Protein AF-A0A7T5ES11-F1 (afdb_monomer)

Sequence (191 aa):
MTLWHWTFAFLFLTAIVGLVLFSGFTLRISIRYPLILVATHVASASTTFILFTILLVHRLTSTQTGVQVFVLISYMVLVVTFVSGIYFFFRYDAQRKRMRYFLLLFHLMSASLTFIFVISSLAAFRVPHPHSQQYTPGGAMYNVHKHHTIHQRGHKTSQGSTNAANGSTAAAANNDANVSVTGAVLDSVDG

Mean predicted aligned error: 17.33 Å

Nearest PDB structures (foldseek):
  7utj-assembly1_I  TM=5.090E-01  e=4.346E-01  Homo sapiens
  8tn6-assembly1_C  TM=5.229E-01  e=9.468E+00  synthetic construct

Foldseek 3Di:
DPLLVLLVVLLVVLVVLLVVLLCCVVVVDPDDDPVVSLVSNLVSLVVNLVSLVVVLVVPVPDPDPPLNVLSVVLNVLSVVLNVLSVCCCVVCVVVVDDDDVVSVVVSVVSSVVSSVSSVVSVVVVVPPPPPCPVCPPQPPPVVVVVVVVVVVVVPPPDDDDDDDDDDDDDDDDDDDDDDDDDDDDDDDDDD

pLDDT: mean 70.25, std 19.84, range [33.47, 93.44]

Radius of gyration: 37.0 Å; Cα contacts (8 Å, |Δi|>4): 68; chains: 1; bounding box: 90×74×82 Å

Structure (mmCIF, N/CA/C/O backbone):
data_AF-A0A7T5ES11-F1
#
_entry.id   AF-A0A7T5ES11-F1
#
loop_
_atom_site.group_PDB
_atom_site.id
_atom_site.type_symbol
_atom_site.label_atom_id
_atom_site.label_alt_id
_atom_site.label_comp_id
_atom_site.label_asym_id
_atom_site.label_entity_id
_atom_site.label_seq_id
_atom_site.pdbx_PDB_ins_code
_atom_site.Cartn_x
_atom_site.Cartn_y
_atom_site.Cartn_z
_atom_site.occupancy
_atom_site.B_iso_or_equiv
_atom_site.auth_seq_id
_atom_site.auth_comp_id
_atom_site.auth_asym_id
_atom_site.auth_atom_id
_atom_site.pdbx_PDB_model_num
ATOM 1 N N . MET A 1 1 ? -0.888 2.638 -20.033 1.00 60.50 1 MET A N 1
ATOM 2 C CA . MET A 1 1 ? -0.737 3.917 -19.293 1.00 60.50 1 MET A CA 1
ATOM 3 C C . MET A 1 1 ? -1.701 4.033 -18.107 1.00 60.50 1 MET A C 1
ATOM 5 O O . MET A 1 1 ? -1.280 4.495 -17.056 1.00 60.50 1 MET A O 1
ATOM 9 N N . THR A 1 2 ? -2.960 3.598 -18.220 1.00 81.38 2 THR A N 1
ATOM 10 C CA . THR A 1 2 ? -4.003 3.770 -17.185 1.00 81.38 2 THR A CA 1
ATOM 11 C C . THR A 1 2 ? -3.741 3.018 -15.874 1.00 81.38 2 THR A C 1
ATOM 13 O O . THR A 1 2 ? -3.878 3.610 -14.810 1.00 81.38 2 THR A O 1
ATOM 16 N N . LEU A 1 3 ? -3.297 1.756 -15.923 1.00 81.56 3 LEU A N 1
ATOM 17 C CA . LEU A 1 3 ? -3.160 0.904 -14.728 1.00 81.56 3 LEU A CA 1
ATOM 18 C C . LEU A 1 3 ? -2.197 1.478 -13.672 1.00 81.56 3 LEU A C 1
ATOM 20 O O . LEU A 1 3 ? -2.508 1.473 -12.490 1.00 81.56 3 LEU A O 1
ATOM 24 N N . TRP A 1 4 ? -1.092 2.088 -14.104 1.00 78.12 4 TRP A N 1
ATOM 25 C CA . TRP A 1 4 ? -0.136 2.762 -13.217 1.00 78.12 4 TRP A CA 1
ATOM 26 C C . TRP A 1 4 ? -0.723 3.959 -12.459 1.00 78.12 4 TRP A C 1
ATOM 28 O O . TRP A 1 4 ? -0.383 4.175 -11.298 1.00 78.12 4 TRP A O 1
ATOM 38 N N . HIS A 1 5 ? -1.591 4.739 -13.108 1.00 84.25 5 HIS A N 1
ATOM 39 C CA . HIS A 1 5 ? -2.238 5.888 -12.471 1.00 84.25 5 HIS A CA 1
ATOM 40 C C . HIS A 1 5 ? -3.232 5.424 -11.408 1.00 84.25 5 HIS A C 1
ATOM 42 O O . HIS A 1 5 ? -3.265 5.993 -10.321 1.00 84.25 5 HIS A O 1
ATOM 48 N N . TRP A 1 6 ? -3.971 4.346 -11.688 1.00 85.12 6 TRP A N 1
ATOM 49 C CA . TRP A 1 6 ? -4.856 3.722 -10.709 1.00 85.12 6 TRP A CA 1
ATOM 50 C C . TRP A 1 6 ? -4.076 3.172 -9.516 1.00 85.12 6 TRP A C 1
ATOM 52 O O . TRP A 1 6 ? -4.422 3.496 -8.384 1.00 85.12 6 TRP A O 1
ATOM 62 N N . THR A 1 7 ? -2.980 2.436 -9.738 1.00 85.06 7 THR A N 1
ATOM 63 C CA . THR A 1 7 ? -2.126 1.946 -8.641 1.00 85.06 7 THR A CA 1
ATOM 64 C C . THR A 1 7 ? -1.631 3.094 -7.764 1.00 85.06 7 THR A C 1
ATOM 66 O O . THR A 1 7 ? -1.684 2.994 -6.543 1.00 85.06 7 THR A O 1
ATOM 69 N N . PHE A 1 8 ? -1.206 4.208 -8.367 1.00 84.38 8 PHE A N 1
ATOM 70 C CA . PHE A 1 8 ? -0.763 5.385 -7.621 1.00 84.38 8 PHE A CA 1
ATOM 71 C C . PHE A 1 8 ? -1.898 6.038 -6.826 1.00 84.38 8 PHE A C 1
ATOM 73 O O . PHE A 1 8 ? -1.721 6.339 -5.649 1.00 84.38 8 PHE A O 1
ATOM 80 N N . ALA A 1 9 ? -3.069 6.221 -7.440 1.00 87.31 9 ALA A N 1
ATOM 81 C CA . ALA A 1 9 ? -4.227 6.807 -6.774 1.00 87.31 9 ALA A CA 1
ATOM 82 C C . ALA A 1 9 ? -4.651 5.978 -5.552 1.00 87.31 9 ALA A C 1
ATOM 84 O O . ALA A 1 9 ? -4.852 6.534 -4.473 1.00 87.31 9 ALA A O 1
ATOM 85 N N . PHE A 1 10 ? -4.715 4.650 -5.689 1.00 88.31 10 PHE A N 1
ATOM 86 C CA . PHE A 1 10 ? -5.047 3.756 -4.578 1.00 88.31 10 PHE A CA 1
ATOM 87 C C . PHE A 1 10 ? -3.956 3.707 -3.510 1.00 88.31 10 PHE A C 1
ATOM 89 O O . PHE A 1 10 ? -4.276 3.672 -2.323 1.00 88.31 10 PHE A O 1
ATOM 96 N N . LEU A 1 11 ? -2.682 3.768 -3.895 1.00 87.06 11 LEU A N 1
ATOM 97 C CA . LEU A 1 11 ? -1.570 3.815 -2.950 1.00 87.06 11 LEU A CA 1
ATOM 98 C C . LEU A 1 11 ? -1.578 5.118 -2.140 1.00 87.06 11 LEU A C 1
ATOM 100 O O . LEU A 1 11 ? -1.436 5.087 -0.919 1.00 87.06 11 LEU A O 1
ATOM 104 N N . PHE A 1 12 ? -1.814 6.251 -2.799 1.00 89.38 12 PHE A N 1
ATOM 105 C CA . PHE A 1 12 ? -1.933 7.553 -2.149 1.00 89.38 12 PHE A CA 1
ATOM 106 C C . PHE A 1 12 ? -3.155 7.615 -1.225 1.00 89.38 12 PHE A C 1
ATOM 108 O O . PHE A 1 12 ? -3.041 8.043 -0.078 1.00 89.38 12 PHE A O 1
ATOM 115 N N . LEU A 1 13 ? -4.301 7.099 -1.681 1.00 90.62 13 LEU A N 1
ATOM 116 C CA . LEU A 1 13 ? -5.501 6.956 -0.857 1.00 90.62 13 LEU A CA 1
ATOM 117 C C . LEU A 1 13 ? -5.227 6.088 0.379 1.00 90.62 13 LEU A C 1
ATOM 119 O O . LEU A 1 13 ? -5.567 6.478 1.493 1.00 90.62 13 LEU A O 1
ATOM 123 N N . THR A 1 14 ? -4.557 4.947 0.201 1.00 90.94 14 THR A N 1
ATOM 124 C CA . THR A 1 14 ? -4.187 4.042 1.300 1.00 90.94 14 THR A CA 1
ATOM 125 C C . THR A 1 14 ? -3.289 4.743 2.315 1.00 90.94 14 THR A C 1
ATOM 127 O O . THR A 1 14 ? -3.522 4.610 3.516 1.00 90.94 14 THR A O 1
ATOM 130 N N . ALA A 1 15 ? -2.313 5.530 1.852 1.00 90.19 15 ALA A N 1
ATOM 131 C CA . ALA A 1 15 ? -1.415 6.295 2.712 1.00 90.19 15 ALA A CA 1
ATOM 132 C C . ALA A 1 15 ? -2.153 7.386 3.505 1.00 90.19 15 ALA A C 1
ATOM 134 O O . ALA A 1 15 ? -1.959 7.484 4.715 1.00 90.19 15 ALA A O 1
ATOM 135 N N . ILE A 1 16 ? -3.041 8.158 2.863 1.00 90.81 16 ILE A N 1
ATOM 136 C CA . ILE A 1 16 ? -3.845 9.187 3.544 1.00 90.81 16 ILE A CA 1
ATOM 137 C C . ILE A 1 16 ? -4.738 8.553 4.607 1.00 90.81 16 ILE A C 1
ATOM 139 O O . ILE A 1 16 ? -4.720 8.983 5.759 1.00 90.81 16 ILE A O 1
ATOM 143 N N . VAL A 1 17 ? -5.504 7.520 4.245 1.00 89.69 17 VAL A N 1
ATOM 144 C CA . VAL A 1 17 ? -6.414 6.866 5.194 1.00 89.69 17 VAL A CA 1
ATOM 145 C C . VAL A 1 17 ? -5.620 6.220 6.334 1.00 89.69 17 VAL A C 1
ATOM 147 O O . VAL A 1 17 ? -6.003 6.358 7.494 1.00 89.69 17 VAL A O 1
ATOM 150 N N . GLY A 1 18 ? -4.479 5.591 6.035 1.00 86.94 18 GLY A N 1
ATOM 151 C CA . GLY A 1 18 ? -3.584 5.021 7.044 1.00 86.94 18 GLY A CA 1
ATOM 152 C C . GLY A 1 18 ? -3.036 6.073 8.011 1.00 86.94 18 GLY A C 1
ATOM 153 O O . GLY A 1 18 ? -3.022 5.850 9.219 1.00 86.94 18 GLY A O 1
ATOM 154 N N . LEU A 1 19 ? -2.662 7.253 7.507 1.00 88.44 19 LEU A N 1
ATOM 155 C CA . LEU A 1 19 ? -2.194 8.373 8.324 1.00 88.44 19 LEU A CA 1
ATOM 156 C C . LEU A 1 19 ? -3.307 8.944 9.214 1.00 88.44 19 LEU A C 1
ATOM 158 O O . LEU A 1 19 ? -3.064 9.239 10.384 1.00 88.44 19 LEU A O 1
ATOM 162 N N . VAL A 1 20 ? -4.538 9.041 8.701 1.00 88.31 20 VAL A N 1
ATOM 163 C CA . VAL A 1 20 ? -5.712 9.446 9.493 1.00 88.31 20 VAL A CA 1
ATOM 164 C C . VAL A 1 20 ? -6.000 8.432 10.603 1.00 88.31 20 VAL A C 1
ATOM 166 O O . VAL A 1 20 ? -6.186 8.830 11.753 1.00 88.31 20 VAL A O 1
ATOM 169 N N . LEU A 1 21 ? -5.982 7.130 10.294 1.00 85.94 21 LEU A N 1
ATOM 170 C CA . LEU A 1 21 ? -6.160 6.060 11.283 1.00 85.94 21 LEU A CA 1
ATOM 171 C C . LEU A 1 21 ? -5.063 6.090 12.354 1.00 85.94 21 LEU A C 1
ATOM 173 O O . LEU A 1 21 ? -5.360 6.009 13.546 1.00 85.94 21 LEU A O 1
ATOM 177 N N . PHE A 1 22 ? -3.806 6.264 11.945 1.00 85.75 22 PHE A N 1
ATOM 178 C CA . PHE A 1 22 ? -2.666 6.372 12.852 1.00 85.75 22 PHE A CA 1
ATOM 179 C C . PHE A 1 22 ? -2.774 7.596 13.770 1.00 85.75 22 PHE A C 1
ATOM 181 O O . PHE A 1 22 ? -2.557 7.487 14.979 1.00 85.75 22 PHE A O 1
ATOM 188 N N . SER A 1 23 ? -3.136 8.755 13.216 1.00 84.62 23 SER A N 1
ATOM 189 C CA . SER A 1 23 ? -3.323 9.996 13.973 1.00 84.62 23 SER A CA 1
ATOM 190 C C . SER A 1 23 ? -4.468 9.867 14.979 1.00 84.62 23 SER A C 1
ATOM 192 O O . SER A 1 23 ? -4.285 10.156 16.162 1.00 84.62 23 SER A O 1
ATOM 194 N N . GLY A 1 24 ? -5.615 9.325 14.552 1.00 81.06 24 GLY A N 1
ATOM 195 C CA . GLY A 1 24 ? -6.755 9.062 15.431 1.00 81.06 24 GLY A CA 1
ATOM 196 C C . GLY A 1 24 ? -6.411 8.103 16.573 1.00 81.06 24 GLY A C 1
ATOM 197 O O . GLY A 1 24 ? -6.800 8.335 17.718 1.00 81.06 24 GLY A O 1
ATOM 198 N N . PHE A 1 25 ? -5.615 7.068 16.288 1.00 77.50 25 PHE A N 1
ATOM 199 C CA . PHE A 1 25 ? -5.145 6.126 17.301 1.00 77.50 25 PHE A CA 1
ATOM 200 C C . PHE A 1 25 ? -4.151 6.764 18.289 1.00 77.50 25 PHE A C 1
ATOM 202 O O . PHE A 1 25 ? -4.232 6.528 19.495 1.00 77.50 25 PHE A O 1
ATOM 209 N N . THR A 1 26 ? -3.225 7.590 17.793 1.00 79.56 26 THR A N 1
ATOM 210 C CA . THR A 1 26 ? -2.157 8.210 18.597 1.00 79.56 26 THR A CA 1
ATOM 211 C C . THR A 1 26 ? -2.681 9.340 19.479 1.00 79.56 26 THR A C 1
ATOM 213 O O . THR A 1 26 ? -2.325 9.420 20.653 1.00 79.56 26 THR A O 1
ATOM 216 N N . LEU A 1 27 ? -3.562 10.189 18.944 1.00 77.81 27 LEU A N 1
ATOM 217 C CA . LEU A 1 27 ? -4.077 11.372 19.639 1.00 77.81 27 LEU A CA 1
ATOM 218 C C . LEU A 1 27 ? -5.233 11.071 20.602 1.00 77.81 27 LEU A C 1
ATOM 220 O O . LEU A 1 27 ? -5.731 11.990 21.247 1.00 77.81 27 LEU A O 1
ATOM 224 N N . ARG A 1 28 ? -5.656 9.802 20.737 1.00 64.75 28 ARG A N 1
ATOM 225 C CA . ARG A 1 28 ? -6.705 9.363 21.682 1.00 64.75 28 ARG A CA 1
ATOM 226 C C . ARG A 1 28 ? -7.981 10.217 21.628 1.00 64.75 28 ARG A C 1
ATOM 228 O O . ARG A 1 28 ? -8.690 10.352 22.626 1.00 64.75 28 ARG A O 1
ATOM 235 N N . ILE A 1 29 ? -8.296 10.788 20.468 1.00 63.59 29 ILE A N 1
ATOM 236 C CA . ILE A 1 29 ? -9.522 11.563 20.304 1.00 63.59 29 ILE A CA 1
ATOM 237 C C . ILE A 1 29 ? -10.667 10.557 20.430 1.00 63.59 29 ILE A C 1
ATOM 239 O O . ILE A 1 29 ? -10.659 9.530 19.754 1.00 63.59 29 ILE A O 1
ATOM 243 N N . SER A 1 30 ? -11.610 10.820 21.338 1.00 52.81 30 SER A N 1
ATOM 244 C CA . SER A 1 30 ? -12.763 9.968 21.676 1.00 52.81 30 SER A CA 1
ATOM 245 C C . SER A 1 30 ? -13.792 9.906 20.534 1.00 52.81 30 SER A C 1
ATOM 247 O O . SER A 1 30 ? -14.982 10.162 20.698 1.00 52.81 30 SER A O 1
ATOM 249 N N . ILE A 1 31 ? -13.321 9.630 19.323 1.00 56.88 31 ILE A N 1
ATOM 250 C CA . ILE A 1 31 ? -14.132 9.392 18.146 1.00 56.88 31 ILE A CA 1
ATOM 251 C C . ILE A 1 31 ? -14.386 7.891 18.149 1.00 56.88 31 ILE A C 1
ATOM 253 O O . ILE A 1 31 ? -13.452 7.088 18.154 1.00 56.88 31 ILE A O 1
ATOM 257 N N . ARG A 1 32 ? -15.665 7.512 18.204 1.00 65.19 32 ARG A N 1
ATOM 258 C CA . ARG A 1 32 ? -16.119 6.125 18.044 1.00 65.19 32 ARG A CA 1
ATOM 259 C C . ARG A 1 32 ? -15.334 5.480 16.902 1.00 65.19 32 ARG A C 1
ATOM 261 O O . ARG A 1 32 ? -15.312 6.047 15.814 1.00 65.19 32 ARG A O 1
ATOM 268 N N . TYR A 1 33 ? -14.699 4.337 17.175 1.00 64.56 33 TYR A N 1
ATOM 269 C CA . TYR A 1 33 ? -13.863 3.594 16.225 1.00 64.56 33 TYR A CA 1
ATOM 270 C C . TYR A 1 33 ? -14.507 3.592 14.828 1.00 64.56 33 TYR A C 1
ATOM 272 O O . TYR A 1 33 ? -15.549 2.952 14.647 1.00 64.56 33 TYR A O 1
ATOM 280 N N . PRO A 1 34 ? -13.954 4.333 13.852 1.00 78.62 34 PRO A N 1
ATOM 281 C CA . PRO A 1 34 ? -14.583 4.484 12.554 1.00 78.62 34 PRO A CA 1
ATOM 282 C C . PRO A 1 34 ? -14.303 3.226 11.733 1.00 78.62 34 PRO A C 1
ATOM 284 O O . PRO A 1 34 ? -13.386 3.195 10.917 1.00 78.62 34 PRO A O 1
ATOM 287 N N . LEU A 1 35 ? -15.109 2.180 11.946 1.00 80.81 35 LEU A N 1
ATOM 288 C CA . LEU A 1 35 ? -15.038 0.914 11.203 1.00 80.81 35 LEU A CA 1
ATOM 289 C C . LEU A 1 35 ? -15.018 1.142 9.686 1.00 80.81 35 LEU A C 1
ATOM 291 O O . LEU A 1 35 ? -14.342 0.420 8.963 1.00 80.81 35 LEU A O 1
ATOM 295 N N . ILE A 1 36 ? -15.700 2.193 9.222 1.00 84.44 36 ILE A N 1
ATOM 296 C CA . ILE A 1 36 ? -15.705 2.617 7.820 1.00 84.44 36 ILE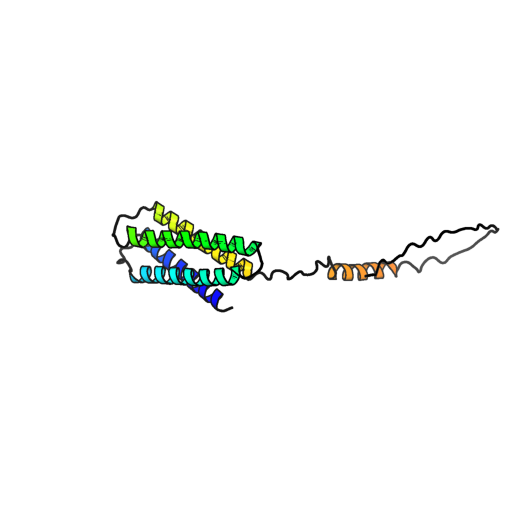 A CA 1
ATOM 297 C C . ILE A 1 36 ? -14.292 2.992 7.352 1.00 84.44 36 ILE A C 1
ATOM 299 O O . ILE A 1 36 ? -13.887 2.537 6.291 1.00 84.44 36 ILE A O 1
ATOM 303 N N . LEU A 1 37 ? -13.522 3.762 8.132 1.00 86.50 37 LEU A N 1
ATOM 304 C CA . LEU A 1 37 ? -12.152 4.146 7.759 1.00 86.50 37 LEU A CA 1
ATOM 305 C C . LEU A 1 37 ? -11.201 2.947 7.742 1.00 86.50 37 LEU A C 1
ATOM 307 O O . LEU A 1 37 ? -10.323 2.866 6.888 1.00 86.50 37 LEU A O 1
ATOM 311 N N . VAL A 1 38 ? -11.371 2.004 8.669 1.00 86.62 38 VAL A N 1
ATOM 312 C CA . VAL A 1 38 ? -10.558 0.782 8.677 1.00 86.62 38 VAL A CA 1
ATOM 313 C C . VAL A 1 38 ? -10.893 -0.082 7.463 1.00 86.62 38 VAL A C 1
ATOM 315 O O . VAL A 1 38 ? -9.991 -0.508 6.745 1.00 86.62 38 VAL A O 1
ATOM 318 N N . ALA A 1 39 ? -12.181 -0.285 7.176 1.00 87.19 39 ALA A N 1
ATOM 319 C CA . ALA A 1 39 ? -12.625 -1.046 6.014 1.00 87.19 39 ALA A CA 1
ATOM 320 C C . ALA A 1 39 ? -12.150 -0.414 4.697 1.00 87.19 39 ALA A C 1
ATOM 322 O O . ALA A 1 39 ? -11.662 -1.131 3.823 1.00 87.19 39 ALA A O 1
ATOM 323 N N . THR A 1 40 ? -12.228 0.914 4.559 1.00 90.12 40 THR A N 1
ATOM 324 C CA . THR A 1 40 ? -11.731 1.606 3.361 1.00 90.12 40 THR A CA 1
ATOM 325 C C . THR A 1 40 ? -10.218 1.486 3.227 1.00 90.12 40 THR A C 1
ATOM 327 O O . THR A 1 40 ? -9.748 1.237 2.121 1.00 90.12 40 THR A O 1
ATOM 330 N N . HIS A 1 41 ? -9.460 1.577 4.325 1.00 91.75 41 HIS A N 1
ATOM 331 C CA . HIS A 1 41 ? -8.011 1.371 4.314 1.00 91.75 41 HIS A CA 1
ATOM 332 C C . HIS A 1 41 ? -7.626 -0.047 3.883 1.00 91.75 41 HIS A C 1
ATOM 334 O O . HIS A 1 41 ? -6.764 -0.226 3.027 1.00 91.75 41 HIS A O 1
ATOM 340 N N . VAL A 1 42 ? -8.282 -1.066 4.446 1.00 90.75 42 VAL A N 1
ATOM 341 C CA . VAL A 1 42 ? -8.022 -2.470 4.099 1.00 90.75 42 VAL A CA 1
ATOM 342 C C . VAL A 1 42 ? -8.400 -2.741 2.643 1.00 90.75 42 VAL A C 1
ATOM 344 O O . VAL A 1 42 ? -7.641 -3.393 1.922 1.00 90.75 42 VAL A O 1
ATOM 347 N N . ALA A 1 43 ? -9.532 -2.208 2.177 1.00 91.69 43 ALA A N 1
ATOM 348 C CA . ALA A 1 43 ? -9.965 -2.346 0.789 1.00 91.69 43 ALA A CA 1
ATOM 349 C C . ALA A 1 43 ? -8.995 -1.659 -0.186 1.00 91.69 43 ALA A C 1
ATOM 351 O O . ALA A 1 43 ? -8.606 -2.253 -1.196 1.00 91.69 43 ALA A O 1
ATOM 352 N N . SER A 1 44 ? -8.551 -0.436 0.120 1.00 92.38 44 SER A N 1
ATOM 353 C CA . SER A 1 44 ? -7.599 0.292 -0.721 1.00 92.38 44 SER A CA 1
ATOM 354 C C . SER A 1 44 ? -6.210 -0.357 -0.712 1.00 92.38 44 SER A C 1
ATOM 356 O O . SER A 1 44 ? -5.595 -0.484 -1.773 1.00 92.38 44 SER A O 1
ATOM 358 N N . ALA A 1 45 ? -5.740 -0.851 0.440 1.00 90.31 45 ALA A N 1
ATOM 359 C CA . ALA A 1 45 ? -4.488 -1.597 0.556 1.00 90.31 45 ALA A CA 1
ATOM 360 C C . ALA A 1 45 ? -4.531 -2.900 -0.255 1.00 90.31 45 ALA A C 1
ATOM 362 O O . ALA A 1 45 ? -3.603 -3.188 -1.009 1.00 90.31 45 ALA A O 1
ATOM 363 N N . SER A 1 46 ? -5.638 -3.646 -0.170 1.00 93.38 46 SER A N 1
ATOM 364 C CA . SER A 1 46 ? -5.841 -4.887 -0.932 1.00 93.38 46 SER A CA 1
ATOM 365 C C . SER A 1 46 ? -5.886 -4.624 -2.438 1.00 93.38 46 SER A C 1
ATOM 367 O O . SER A 1 46 ? -5.259 -5.337 -3.216 1.00 93.38 46 SER A O 1
ATOM 369 N N . THR A 1 47 ? -6.566 -3.555 -2.858 1.00 92.62 47 THR A N 1
ATOM 370 C CA . THR A 1 47 ? -6.616 -3.146 -4.270 1.00 92.62 47 THR A CA 1
ATOM 371 C C . THR A 1 47 ? -5.228 -2.752 -4.775 1.00 92.62 47 THR A C 1
ATOM 373 O O . THR A 1 47 ? -4.812 -3.186 -5.847 1.00 92.62 47 THR A O 1
ATOM 376 N N . THR A 1 48 ? -4.474 -1.984 -3.981 1.00 90.69 48 THR A N 1
ATOM 377 C CA . THR A 1 48 ? -3.089 -1.599 -4.299 1.00 90.69 48 THR A CA 1
ATOM 378 C C . THR A 1 48 ? -2.198 -2.829 -4.444 1.00 90.69 48 THR A C 1
ATOM 380 O O . THR A 1 48 ? -1.433 -2.917 -5.402 1.00 90.69 48 THR A O 1
ATOM 383 N N . PHE A 1 49 ? -2.336 -3.795 -3.532 1.00 92.38 49 PHE A N 1
ATOM 384 C CA . PHE A 1 49 ? -1.609 -5.057 -3.575 1.00 92.38 49 PHE A CA 1
ATOM 385 C C . PHE A 1 49 ? -1.886 -5.817 -4.875 1.00 92.38 49 PHE A C 1
ATOM 387 O O . PHE A 1 49 ? -0.955 -6.114 -5.616 1.00 92.38 49 PHE A O 1
ATOM 394 N N . ILE A 1 50 ? -3.161 -6.045 -5.207 1.00 93.44 50 ILE A N 1
ATOM 395 C CA . ILE A 1 50 ? -3.566 -6.760 -6.428 1.00 93.44 50 ILE A CA 1
ATOM 396 C C . ILE A 1 50 ? -3.039 -6.053 -7.682 1.00 93.44 50 ILE A C 1
ATOM 398 O O . ILE A 1 50 ? -2.446 -6.693 -8.552 1.00 93.44 50 ILE A O 1
ATOM 402 N N . LEU A 1 51 ? -3.215 -4.731 -7.776 1.00 90.56 51 LEU A N 1
ATOM 403 C CA . LEU A 1 51 ? -2.741 -3.954 -8.922 1.00 90.56 51 LEU A CA 1
ATOM 404 C C . LEU A 1 51 ? -1.218 -4.020 -9.068 1.00 90.56 51 LEU A C 1
ATOM 406 O O . LEU A 1 51 ? -0.711 -4.155 -10.182 1.00 90.56 51 LEU A O 1
ATOM 410 N N . PHE A 1 52 ? -0.481 -3.950 -7.958 1.00 87.00 52 PHE A N 1
ATOM 411 C CA . PHE A 1 52 ? 0.973 -4.055 -7.975 1.00 87.00 52 PHE A CA 1
ATOM 412 C C . PHE A 1 52 ? 1.442 -5.470 -8.350 1.00 87.00 52 PHE A C 1
ATOM 414 O O . PHE A 1 52 ? 2.400 -5.607 -9.107 1.00 87.00 52 PHE A O 1
ATOM 421 N N . THR A 1 53 ? 0.730 -6.519 -7.931 1.00 90.44 53 THR A N 1
ATOM 422 C CA . THR A 1 53 ? 0.993 -7.901 -8.365 1.00 90.44 53 THR A CA 1
ATOM 423 C C . THR A 1 53 ? 0.788 -8.072 -9.868 1.00 90.44 53 THR A C 1
ATOM 425 O O . THR A 1 53 ? 1.643 -8.644 -10.542 1.00 90.44 53 THR A O 1
ATOM 428 N N . ILE A 1 54 ? -0.302 -7.535 -10.427 1.00 89.38 54 ILE A N 1
ATOM 429 C CA . ILE A 1 54 ? -0.550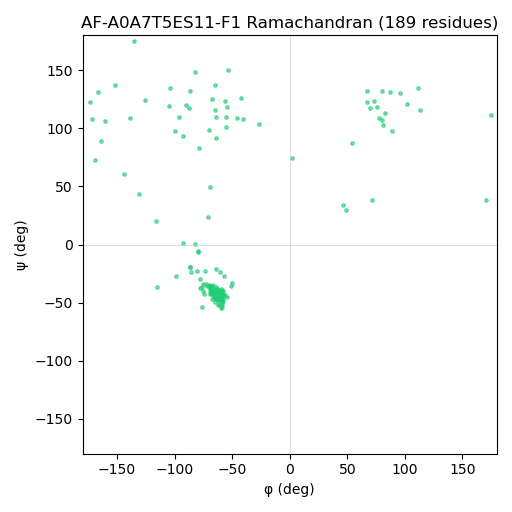 -7.572 -11.879 1.00 89.38 54 ILE A CA 1
ATOM 430 C C . ILE A 1 54 ? 0.586 -6.863 -12.632 1.00 89.38 54 ILE A C 1
ATOM 432 O O . ILE A 1 54 ? 1.085 -7.373 -13.637 1.00 89.38 54 ILE A O 1
ATOM 436 N N . LEU A 1 55 ? 1.037 -5.712 -12.124 1.00 85.19 55 LEU A N 1
ATOM 437 C CA . LEU A 1 55 ? 2.173 -4.980 -12.687 1.00 85.19 55 LEU A CA 1
ATOM 438 C C . LEU A 1 55 ? 3.473 -5.781 -12.618 1.00 85.19 55 LEU A C 1
ATOM 440 O O . LEU A 1 55 ? 4.207 -5.813 -13.603 1.00 85.19 55 LEU A O 1
ATOM 444 N N . LEU A 1 56 ? 3.749 -6.440 -11.493 1.00 86.31 56 LEU A N 1
ATOM 445 C CA . LEU A 1 56 ? 4.921 -7.293 -11.326 1.00 86.31 56 LEU A CA 1
ATOM 446 C C . LEU A 1 56 ? 4.925 -8.422 -12.364 1.00 86.31 56 LEU A C 1
ATOM 448 O O . LEU A 1 56 ? 5.921 -8.596 -13.063 1.00 86.31 56 LEU A O 1
ATOM 452 N N . VAL A 1 57 ? 3.808 -9.141 -12.517 1.00 87.12 57 VAL A N 1
ATOM 453 C CA . VAL A 1 57 ? 3.678 -10.240 -13.492 1.00 87.12 57 VAL A CA 1
ATOM 454 C C . VAL A 1 57 ? 3.904 -9.735 -14.916 1.00 87.12 57 VAL A C 1
ATOM 456 O O . VAL A 1 57 ? 4.691 -10.319 -15.657 1.00 87.12 57 VAL A O 1
ATOM 459 N N . HIS A 1 58 ? 3.302 -8.601 -15.282 1.00 83.62 58 HIS A N 1
ATOM 460 C CA . HIS A 1 58 ? 3.504 -7.983 -16.596 1.00 83.62 58 HIS A CA 1
ATOM 461 C C . HIS A 1 58 ? 4.958 -7.523 -16.831 1.00 83.62 58 HIS A C 1
ATOM 463 O O . HIS A 1 58 ? 5.366 -7.289 -17.968 1.00 83.62 58 HIS A O 1
ATOM 469 N N . ARG A 1 59 ? 5.756 -7.317 -15.779 1.00 77.88 59 ARG A N 1
ATOM 470 C CA . ARG A 1 59 ? 7.151 -6.860 -15.895 1.00 77.88 59 ARG A CA 1
ATOM 471 C C . ARG A 1 59 ? 8.174 -7.979 -15.801 1.00 77.88 59 ARG A C 1
ATOM 473 O O . ARG A 1 59 ? 9.225 -7.859 -16.425 1.00 77.88 59 ARG A O 1
ATOM 480 N N . LEU A 1 60 ? 7.858 -9.068 -15.110 1.00 79.75 60 LEU A N 1
ATOM 481 C CA . LEU A 1 60 ? 8.675 -10.283 -15.094 1.00 79.75 60 LEU A CA 1
ATOM 482 C C . LEU A 1 60 ? 8.833 -10.895 -16.495 1.00 79.75 60 LEU A C 1
ATOM 484 O O . LEU A 1 60 ? 9.832 -11.550 -16.763 1.00 79.75 60 LEU A O 1
ATOM 488 N N . THR A 1 61 ? 7.907 -10.619 -17.415 1.00 78.56 61 THR A N 1
ATOM 489 C CA . THR A 1 61 ? 7.988 -11.057 -18.816 1.00 78.56 61 THR A CA 1
ATOM 490 C C . THR A 1 61 ? 8.910 -10.199 -19.702 1.00 78.56 61 THR A C 1
ATOM 492 O O . THR A 1 61 ? 9.141 -10.555 -20.853 1.00 78.56 61 THR A O 1
ATOM 495 N N . SER A 1 62 ? 9.463 -9.084 -19.202 1.00 71.50 62 SER A N 1
ATOM 496 C CA . SER A 1 62 ? 10.321 -8.153 -19.960 1.00 71.50 62 SER A CA 1
ATOM 497 C C . SER A 1 62 ? 11.802 -8.314 -19.593 1.00 71.50 62 SER A C 1
ATOM 499 O O . SER A 1 62 ? 12.132 -8.291 -18.419 1.00 71.50 62 SER A O 1
ATOM 501 N N . THR A 1 63 ? 12.720 -8.361 -20.562 1.00 61.41 63 THR A N 1
ATOM 502 C CA . THR A 1 63 ? 14.152 -8.748 -20.441 1.00 61.41 63 THR A CA 1
ATOM 503 C C . THR A 1 63 ? 15.114 -7.774 -19.718 1.00 61.41 63 THR A C 1
ATOM 505 O O . THR A 1 63 ? 16.321 -7.824 -19.944 1.00 61.41 63 THR A O 1
ATOM 508 N N . GLN A 1 64 ? 14.648 -6.891 -18.826 1.00 69.81 64 GLN A N 1
ATOM 509 C CA . GLN A 1 64 ? 15.531 -5.967 -18.086 1.00 69.81 64 GLN A CA 1
ATOM 510 C C . GLN A 1 64 ? 15.840 -6.455 -16.664 1.00 69.81 64 GLN A C 1
ATOM 512 O O . GLN A 1 64 ? 15.082 -6.207 -15.728 1.00 69.81 64 GLN A O 1
ATOM 517 N N . THR A 1 65 ? 16.992 -7.102 -16.490 1.00 71.44 65 THR A N 1
ATOM 518 C CA . THR A 1 65 ? 17.405 -7.770 -15.241 1.00 71.44 65 THR A CA 1
ATOM 519 C C . THR A 1 65 ? 17.554 -6.829 -14.039 1.00 71.44 65 THR A C 1
ATOM 521 O O . THR A 1 65 ? 17.126 -7.171 -12.939 1.00 71.44 65 THR A O 1
ATOM 524 N N . GLY A 1 66 ? 18.098 -5.620 -14.218 1.00 75.00 66 GLY A N 1
ATOM 525 C CA . GLY A 1 66 ? 18.331 -4.685 -13.104 1.00 75.00 66 GLY A CA 1
ATOM 526 C C . GLY A 1 66 ? 17.047 -4.135 -12.470 1.00 75.00 66 GLY A C 1
ATOM 527 O O . GLY A 1 66 ? 16.914 -4.081 -11.248 1.00 75.00 66 GLY A O 1
ATOM 528 N N . VAL A 1 67 ? 16.063 -3.775 -13.298 1.00 78.50 67 VAL A N 1
ATOM 529 C CA . VAL A 1 67 ? 14.787 -3.218 -12.823 1.00 78.50 67 VAL A CA 1
ATOM 530 C C . VAL A 1 67 ? 13.922 -4.306 -12.180 1.00 78.50 67 VAL A C 1
ATOM 532 O O . VAL A 1 67 ? 13.243 -4.047 -11.190 1.00 78.50 67 VAL A O 1
ATOM 535 N N . GLN A 1 68 ? 13.994 -5.544 -12.679 1.00 81.06 68 GLN A N 1
ATOM 536 C CA . GLN A 1 68 ? 13.273 -6.686 -12.111 1.00 81.06 68 GLN A CA 1
ATOM 537 C C . GLN A 1 68 ? 13.645 -6.958 -10.652 1.00 81.06 68 GLN A C 1
ATOM 539 O O . GLN A 1 68 ? 12.747 -7.119 -9.827 1.00 81.06 68 GLN A O 1
ATOM 544 N N . VAL A 1 69 ? 14.942 -6.976 -10.316 1.00 83.81 69 VAL A N 1
ATOM 545 C CA . VAL A 1 69 ? 15.398 -7.234 -8.938 1.00 83.81 69 VAL A CA 1
ATOM 546 C C . VAL A 1 69 ? 14.859 -6.164 -7.989 1.00 83.81 69 VAL A C 1
ATOM 548 O O . VAL A 1 69 ? 14.330 -6.488 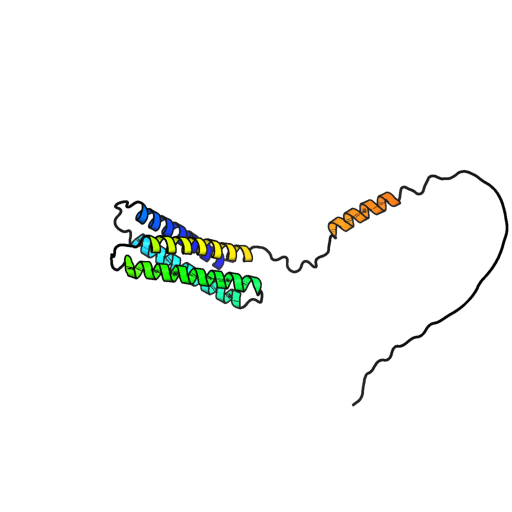-6.927 1.00 83.81 69 VAL A O 1
ATOM 551 N N . PHE A 1 70 ? 14.910 -4.893 -8.392 1.00 83.44 70 PHE A N 1
ATOM 552 C CA . PHE A 1 70 ? 14.381 -3.793 -7.587 1.00 83.44 70 PHE A CA 1
ATOM 553 C C . PHE A 1 70 ? 12.862 -3.902 -7.363 1.00 83.44 70 PHE A C 1
ATOM 555 O O . PHE A 1 70 ? 12.369 -3.692 -6.252 1.00 83.44 70 PHE A O 1
ATOM 562 N N . VAL A 1 71 ? 12.106 -4.272 -8.399 1.00 85.19 71 VAL A N 1
ATOM 563 C CA . VAL A 1 71 ? 10.645 -4.442 -8.320 1.00 85.19 71 VAL A CA 1
ATOM 564 C C . VAL A 1 71 ? 10.284 -5.658 -7.468 1.00 85.19 71 VAL A C 1
ATOM 566 O O . VAL A 1 71 ? 9.334 -5.593 -6.691 1.00 85.19 71 VAL A O 1
ATOM 569 N N . LEU A 1 72 ? 11.066 -6.737 -7.549 1.00 88.06 72 LEU A N 1
ATOM 570 C CA . LEU A 1 72 ? 10.894 -7.926 -6.719 1.00 88.06 72 LEU A CA 1
ATOM 571 C C . LEU A 1 72 ? 11.141 -7.615 -5.239 1.00 88.06 72 LEU A C 1
ATOM 573 O O . LEU A 1 72 ? 10.329 -7.987 -4.398 1.00 88.06 72 LEU A O 1
ATOM 577 N N . ILE A 1 73 ? 12.215 -6.887 -4.915 1.00 89.44 73 ILE A N 1
ATOM 578 C CA . ILE A 1 73 ? 12.485 -6.438 -3.539 1.00 89.44 73 ILE A CA 1
ATOM 579 C C . ILE A 1 73 ? 11.333 -5.561 -3.040 1.00 89.44 73 ILE A C 1
ATOM 581 O O . ILE A 1 73 ? 10.807 -5.794 -1.953 1.00 89.44 73 ILE A O 1
ATOM 585 N N . SER A 1 74 ? 10.884 -4.606 -3.861 1.00 88.69 74 SER A N 1
ATOM 586 C CA . SER A 1 74 ? 9.740 -3.743 -3.540 1.00 88.69 74 SER A CA 1
ATOM 587 C C . SER A 1 74 ? 8.472 -4.559 -3.264 1.00 88.69 74 SER A C 1
ATOM 589 O O . SER A 1 74 ? 7.735 -4.261 -2.325 1.00 88.69 74 SER A O 1
ATOM 591 N N . TYR A 1 75 ? 8.240 -5.623 -4.038 1.00 90.12 75 TYR A N 1
ATOM 592 C CA . TYR A 1 75 ? 7.127 -6.546 -3.832 1.00 90.12 75 TYR A CA 1
ATOM 593 C C . TYR A 1 75 ? 7.241 -7.313 -2.510 1.00 90.12 75 TYR A C 1
ATOM 595 O O . TYR A 1 75 ? 6.255 -7.416 -1.787 1.00 90.12 75 TYR A O 1
ATOM 603 N N . MET A 1 76 ? 8.430 -7.801 -2.148 1.00 92.12 76 MET A N 1
ATOM 604 C CA . MET A 1 76 ? 8.629 -8.493 -0.868 1.00 92.12 76 MET A CA 1
ATOM 605 C C . MET A 1 76 ? 8.349 -7.572 0.322 1.00 92.12 76 MET A C 1
ATOM 607 O O . MET A 1 76 ? 7.669 -7.978 1.265 1.00 92.12 76 MET A O 1
ATOM 611 N N . VAL A 1 77 ? 8.799 -6.315 0.258 1.00 91.06 77 VAL A N 1
ATOM 612 C CA . VAL A 1 77 ? 8.496 -5.307 1.287 1.00 91.06 77 VAL A CA 1
ATOM 613 C C . VAL A 1 77 ? 6.985 -5.052 1.363 1.00 91.06 77 VAL A C 1
ATOM 615 O O . VAL A 1 77 ? 6.416 -5.097 2.453 1.00 91.06 77 VAL A O 1
ATOM 618 N N . LEU A 1 78 ? 6.314 -4.899 0.214 1.00 89.81 78 LEU A N 1
ATOM 619 C CA . LEU A 1 78 ? 4.860 -4.731 0.139 1.00 89.81 78 LEU A CA 1
ATOM 620 C C . LEU A 1 78 ? 4.102 -5.916 0.766 1.00 89.81 78 LEU A C 1
ATOM 622 O O . LEU A 1 78 ? 3.162 -5.697 1.530 1.00 89.81 78 LEU A O 1
ATOM 626 N N . VAL A 1 79 ? 4.513 -7.160 0.487 1.00 93.19 79 VAL A N 1
ATOM 627 C CA . VAL A 1 79 ? 3.920 -8.373 1.080 1.00 93.19 79 VAL A CA 1
ATOM 628 C C . VAL A 1 79 ? 4.071 -8.360 2.601 1.00 93.19 79 VAL A C 1
ATOM 630 O O . VAL A 1 79 ? 3.095 -8.589 3.314 1.00 93.19 79 VAL A O 1
ATOM 633 N N . VAL A 1 80 ? 5.266 -8.053 3.115 1.00 91.56 80 VAL A N 1
ATOM 634 C CA . VAL A 1 80 ? 5.521 -7.991 4.564 1.00 91.56 80 VAL A CA 1
ATOM 635 C C . VAL A 1 80 ? 4.653 -6.921 5.227 1.00 91.56 80 VAL A C 1
ATOM 637 O O . VAL A 1 80 ? 4.019 -7.180 6.255 1.00 91.56 80 VAL A O 1
ATOM 640 N N . THR A 1 81 ? 4.554 -5.733 4.631 1.00 93.38 81 THR A N 1
ATOM 641 C CA . THR A 1 81 ? 3.686 -4.663 5.132 1.00 93.38 81 THR A CA 1
ATOM 642 C C . THR A 1 81 ? 2.216 -5.072 5.108 1.00 93.38 81 THR A C 1
ATOM 644 O O . THR A 1 81 ? 1.517 -4.869 6.101 1.00 93.38 81 THR A O 1
ATOM 647 N N . PHE A 1 82 ? 1.752 -5.719 4.040 1.00 92.19 82 PHE A N 1
ATOM 648 C CA . PHE A 1 82 ? 0.368 -6.173 3.924 1.00 92.19 82 PHE A CA 1
ATOM 649 C C . PHE A 1 82 ? 0.018 -7.249 4.961 1.00 92.19 82 PHE A C 1
ATOM 651 O O . PHE A 1 82 ? -0.954 -7.105 5.702 1.00 92.19 82 PHE A O 1
ATOM 658 N N . VAL A 1 83 ? 0.851 -8.287 5.091 1.00 92.88 83 VAL A N 1
ATOM 659 C CA . VAL A 1 83 ? 0.655 -9.364 6.075 1.00 92.88 83 VAL A CA 1
ATOM 660 C C . VAL A 1 83 ? 0.725 -8.823 7.502 1.00 92.88 83 VAL A C 1
ATOM 662 O O . VAL A 1 83 ? -0.106 -9.192 8.332 1.00 92.88 83 VAL A O 1
ATOM 665 N N . SER A 1 84 ? 1.660 -7.911 7.796 1.00 91.88 84 SER A 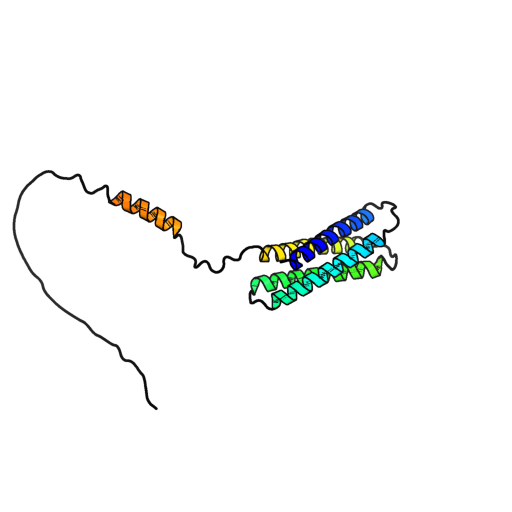N 1
ATOM 666 C CA . SER A 1 84 ? 1.733 -7.274 9.118 1.00 91.88 84 SER A CA 1
ATOM 667 C C . SER A 1 84 ? 0.482 -6.444 9.432 1.00 91.88 84 SER A C 1
ATOM 669 O O . SER A 1 84 ? -0.009 -6.503 10.559 1.00 91.88 84 SER A O 1
ATOM 671 N N . GLY A 1 85 ? -0.081 -5.740 8.441 1.00 88.19 85 GLY A N 1
ATOM 672 C CA . GLY A 1 85 ? -1.329 -4.985 8.574 1.00 88.19 85 GLY A CA 1
ATOM 673 C C . GLY A 1 85 ? -2.544 -5.884 8.814 1.00 88.19 85 GLY A C 1
ATOM 674 O O . GLY A 1 85 ? -3.333 -5.629 9.723 1.00 88.19 85 GLY A O 1
ATOM 675 N N . ILE A 1 86 ? -2.659 -6.991 8.074 1.00 89.19 86 ILE A N 1
ATOM 676 C CA . ILE A 1 86 ? -3.709 -8.001 8.286 1.00 89.19 86 ILE A CA 1
ATOM 677 C C . ILE A 1 86 ? -3.590 -8.625 9.676 1.00 89.19 86 ILE A C 1
ATOM 679 O O . ILE A 1 86 ? -4.579 -8.725 10.403 1.00 89.19 86 ILE A O 1
ATOM 683 N N . TYR A 1 87 ? -2.381 -9.033 10.065 1.00 89.25 87 TYR A N 1
ATOM 684 C CA . TYR A 1 87 ? -2.130 -9.600 11.386 1.00 89.25 87 TYR A CA 1
ATOM 685 C C . TYR A 1 87 ? -2.523 -8.614 12.489 1.00 89.25 87 TYR A C 1
ATOM 687 O O . TYR A 1 87 ? -3.182 -8.994 13.456 1.00 89.25 87 TYR A O 1
ATOM 695 N N . PHE A 1 88 ? -2.170 -7.338 12.323 1.00 84.81 88 PHE A N 1
ATOM 696 C CA . PHE A 1 88 ? -2.544 -6.270 13.240 1.00 84.81 88 PHE A CA 1
ATOM 697 C C . PHE A 1 88 ? -4.069 -6.126 13.360 1.00 84.81 88 PHE A C 1
ATOM 699 O O . PHE A 1 88 ? -4.597 -6.122 14.476 1.00 84.81 88 PHE A O 1
ATOM 706 N N . PHE A 1 89 ? -4.772 -6.100 12.226 1.00 83.06 89 PHE A N 1
ATOM 707 C CA . PHE A 1 89 ? -6.229 -6.009 12.164 1.00 83.06 89 PHE A CA 1
ATOM 708 C C . PHE A 1 89 ? -6.911 -7.189 12.876 1.00 83.06 89 PHE A C 1
ATOM 710 O O . PHE A 1 89 ? -7.672 -6.997 13.824 1.00 83.06 89 PHE A O 1
ATOM 717 N N . PHE A 1 90 ? -6.582 -8.431 12.514 1.00 84.31 90 PHE A N 1
ATOM 718 C CA . PHE A 1 90 ? -7.204 -9.601 13.141 1.00 84.31 90 PHE A CA 1
ATOM 719 C C . PHE A 1 90 ? -6.835 -9.756 14.617 1.00 84.31 90 PHE A C 1
ATOM 721 O O . PHE A 1 90 ? -7.676 -10.131 15.436 1.00 84.31 90 PHE A O 1
ATOM 728 N N . ARG A 1 91 ? -5.574 -9.508 14.987 1.00 82.00 91 ARG A N 1
ATOM 729 C CA . ARG A 1 91 ? -5.113 -9.794 16.348 1.00 82.00 91 ARG A CA 1
ATOM 730 C C . ARG A 1 91 ? -5.555 -8.744 17.352 1.00 82.00 91 ARG A C 1
ATOM 732 O O . ARG A 1 91 ? -5.828 -9.104 18.496 1.00 82.00 91 ARG A O 1
ATOM 739 N N . TYR A 1 92 ? -5.581 -7.476 16.967 1.00 75.31 92 TYR A N 1
ATOM 740 C CA . TYR A 1 92 ? -5.782 -6.396 17.923 1.00 75.31 92 TYR A CA 1
ATOM 741 C C . TYR A 1 92 ? -7.080 -5.629 17.714 1.00 75.31 92 TYR A C 1
ATOM 743 O O . TYR A 1 92 ? -7.712 -5.287 18.712 1.00 75.31 92 TYR A O 1
ATOM 751 N N . ASP A 1 93 ? -7.503 -5.419 16.466 1.00 72.31 93 ASP A N 1
ATOM 752 C CA . ASP A 1 93 ? -8.761 -4.726 16.178 1.00 72.31 93 ASP A CA 1
ATOM 753 C C . ASP A 1 93 ? -9.954 -5.664 16.426 1.00 72.31 93 ASP A C 1
ATOM 755 O O . ASP A 1 93 ? -10.793 -5.403 17.290 1.00 72.31 93 ASP A O 1
ATOM 759 N N . ALA A 1 94 ? -9.957 -6.850 15.801 1.00 76.00 94 ALA A N 1
ATOM 760 C CA . ALA A 1 94 ? -11.054 -7.811 15.961 1.00 76.00 94 ALA A CA 1
ATOM 761 C C . ALA A 1 94 ? -11.160 -8.386 17.387 1.00 76.00 94 ALA A C 1
ATOM 763 O O . ALA A 1 94 ? -12.260 -8.624 17.883 1.00 76.00 94 ALA A O 1
ATOM 764 N N . GLN A 1 95 ? -10.032 -8.587 18.081 1.00 78.44 95 GLN A N 1
ATOM 765 C CA . GLN A 1 95 ? -10.027 -9.133 19.449 1.00 78.44 95 GLN A CA 1
ATOM 766 C C . GLN A 1 95 ? -10.036 -8.060 20.550 1.00 78.44 95 GLN A C 1
ATOM 768 O O . GLN A 1 95 ? -9.968 -8.419 21.726 1.00 78.44 95 GLN A O 1
ATOM 773 N N . ARG A 1 96 ? -10.079 -6.761 20.202 1.00 73.81 96 ARG A N 1
ATOM 774 C CA . ARG A 1 96 ? -10.040 -5.613 21.136 1.00 73.81 96 ARG A CA 1
ATOM 775 C C . ARG A 1 96 ? -8.952 -5.708 22.220 1.00 73.81 96 ARG A C 1
ATOM 777 O O . ARG A 1 96 ? -9.141 -5.272 23.357 1.00 73.81 96 ARG A O 1
ATOM 784 N N . LYS A 1 97 ? -7.800 -6.300 21.896 1.00 78.88 97 LYS A N 1
ATOM 785 C CA . LYS A 1 97 ? -6.684 -6.452 22.845 1.00 78.88 97 LYS A CA 1
ATOM 786 C C . LYS A 1 97 ? -5.864 -5.168 22.905 1.00 78.88 97 LYS A C 1
ATOM 788 O O . LYS A 1 97 ? -5.714 -4.477 21.902 1.00 78.88 97 LYS A O 1
ATOM 793 N N . ARG A 1 98 ? -5.273 -4.867 24.071 1.00 76.00 98 ARG A N 1
ATOM 794 C CA . ARG A 1 98 ? -4.335 -3.738 24.209 1.00 76.00 98 ARG A CA 1
ATOM 795 C C . ARG A 1 98 ? -3.213 -3.865 23.173 1.00 76.00 98 ARG A C 1
ATOM 797 O O . ARG A 1 98 ? -2.446 -4.830 23.179 1.00 76.00 98 ARG A O 1
ATOM 804 N N . MET A 1 99 ? -3.148 -2.872 22.296 1.00 69.25 99 MET A N 1
ATOM 805 C CA . MET A 1 99 ? -2.156 -2.744 21.235 1.00 69.25 99 MET A CA 1
ATOM 806 C C . MET A 1 99 ? -0.756 -2.550 21.811 1.00 69.25 99 MET A C 1
ATOM 808 O O . MET A 1 99 ? -0.557 -1.765 22.739 1.00 69.25 99 MET A O 1
ATOM 812 N N . ARG A 1 100 ? 0.231 -3.234 21.229 1.00 83.62 100 ARG A N 1
ATOM 813 C CA . ARG A 1 100 ? 1.647 -2.974 21.514 1.00 83.62 100 ARG A CA 1
ATOM 814 C C . ARG A 1 100 ? 2.135 -1.870 20.579 1.00 83.62 100 ARG A C 1
ATOM 816 O O . ARG A 1 100 ? 2.185 -2.088 19.372 1.00 83.62 100 ARG A O 1
ATOM 823 N N . TYR A 1 101 ? 2.545 -0.730 21.136 1.00 82.25 101 TYR A N 1
ATOM 824 C CA . TYR A 1 101 ? 3.068 0.418 20.375 1.00 82.25 101 TYR A CA 1
ATOM 825 C C . TYR A 1 101 ? 4.184 0.039 19.392 1.00 82.25 101 TYR A C 1
ATOM 827 O O . TYR A 1 101 ? 4.230 0.560 18.283 1.00 82.25 101 TYR A O 1
ATOM 835 N N . PHE A 1 102 ? 5.031 -0.923 19.761 1.00 85.56 102 PHE A N 1
ATOM 836 C CA . PHE A 1 102 ? 6.115 -1.408 18.909 1.00 85.56 102 PHE A CA 1
ATOM 837 C C . PHE A 1 102 ? 5.633 -1.959 17.556 1.00 85.56 102 PHE A C 1
ATOM 839 O O . PHE A 1 102 ? 6.220 -1.650 16.526 1.00 85.56 102 PHE A O 1
ATOM 846 N N . LEU A 1 103 ? 4.544 -2.736 17.534 1.00 82.69 103 LEU A N 1
ATOM 847 C CA . LEU A 1 103 ? 4.024 -3.313 16.287 1.00 82.69 103 LEU A CA 1
ATOM 848 C C . LEU A 1 103 ? 3.412 -2.250 15.380 1.00 82.69 103 LEU A C 1
ATOM 850 O O . LEU A 1 103 ? 3.529 -2.331 14.163 1.00 82.69 103 LEU A O 1
ATOM 854 N N . LEU A 1 104 ? 2.786 -1.246 15.987 1.00 83.25 104 LEU A N 1
ATOM 855 C CA . LEU A 1 104 ? 2.199 -0.122 15.276 1.00 83.25 104 LEU A CA 1
ATOM 856 C C . LEU A 1 104 ? 3.293 0.750 14.638 1.00 83.25 104 LEU A C 1
ATOM 858 O O . LEU A 1 104 ? 3.180 1.118 13.471 1.00 83.25 104 LEU A O 1
ATOM 862 N N . LEU A 1 105 ? 4.392 0.998 15.360 1.00 88.06 105 LEU A N 1
ATOM 863 C CA . LEU A 1 105 ? 5.565 1.687 14.820 1.00 88.06 105 LEU A CA 1
ATOM 864 C C . LEU A 1 105 ? 6.243 0.876 13.708 1.00 88.06 105 LEU A C 1
ATOM 866 O O . LEU A 1 105 ? 6.582 1.433 12.669 1.00 88.06 105 LEU A O 1
ATOM 870 N N . PHE A 1 106 ? 6.404 -0.437 13.900 1.00 89.88 106 PHE A N 1
ATOM 871 C CA . PHE A 1 106 ? 6.959 -1.328 12.881 1.00 89.88 106 PHE A CA 1
ATOM 872 C C . PHE A 1 106 ? 6.117 -1.316 11.602 1.00 89.88 106 PHE A C 1
ATOM 874 O O . PHE A 1 106 ? 6.662 -1.159 10.511 1.00 89.88 106 PHE A O 1
ATOM 881 N N . HIS A 1 107 ? 4.790 -1.416 11.731 1.00 89.56 107 HIS A N 1
ATOM 882 C CA . HIS A 1 107 ? 3.888 -1.348 10.589 1.00 89.56 107 HIS A CA 1
ATOM 883 C C . HIS A 1 107 ? 4.018 -0.004 9.867 1.00 89.56 107 HIS A C 1
ATOM 885 O O . HIS A 1 107 ? 4.213 -0.003 8.655 1.00 89.56 107 HIS A O 1
ATOM 891 N N . LEU A 1 108 ? 4.025 1.118 10.599 1.00 89.75 108 LEU A N 1
ATOM 892 C CA . LEU A 1 108 ? 4.215 2.448 10.015 1.00 89.75 108 LEU A CA 1
ATOM 893 C C . LEU A 1 108 ? 5.557 2.571 9.281 1.00 89.75 108 LEU A C 1
ATOM 895 O O . LEU A 1 108 ? 5.593 3.047 8.152 1.00 89.75 108 LEU A O 1
ATOM 899 N N . MET A 1 109 ? 6.654 2.113 9.887 1.00 92.19 109 MET A N 1
ATOM 900 C CA . MET A 1 109 ? 7.972 2.127 9.247 1.00 92.19 109 MET A CA 1
ATOM 901 C C . MET A 1 109 ? 7.989 1.281 7.977 1.00 92.19 109 MET A C 1
ATOM 903 O O . MET A 1 109 ? 8.459 1.745 6.939 1.00 92.19 109 MET A O 1
ATOM 907 N N . SER A 1 110 ? 7.408 0.082 8.030 1.00 90.94 110 SER A N 1
ATOM 908 C CA . SER A 1 110 ? 7.286 -0.790 6.862 1.00 90.94 110 SER A CA 1
ATOM 909 C C . SER A 1 110 ? 6.392 -0.178 5.771 1.00 90.94 110 SER A C 1
ATOM 911 O O . SER A 1 110 ? 6.704 -0.294 4.589 1.00 90.94 110 SER A O 1
ATOM 913 N N . ALA A 1 111 ? 5.327 0.536 6.145 1.00 88.88 111 ALA A N 1
ATOM 914 C CA . ALA A 1 111 ? 4.423 1.212 5.220 1.00 88.88 111 ALA A CA 1
ATOM 915 C C . ALA A 1 111 ? 5.096 2.408 4.538 1.00 88.88 111 ALA A C 1
ATOM 917 O O . ALA A 1 111 ? 4.983 2.553 3.322 1.00 88.88 111 ALA A O 1
ATOM 918 N N . SER A 1 112 ? 5.860 3.211 5.283 1.00 89.50 112 SER A N 1
ATOM 919 C CA . SER A 1 112 ? 6.674 4.296 4.726 1.00 89.50 112 SER A CA 1
ATOM 920 C C . SER A 1 112 ? 7.739 3.766 3.766 1.00 89.50 112 SER A C 1
ATOM 922 O O . SER A 1 112 ? 7.896 4.298 2.669 1.00 89.50 112 SER A O 1
ATOM 924 N N . LEU A 1 113 ? 8.430 2.682 4.136 1.00 90.69 113 LEU A N 1
ATOM 925 C CA . LEU A 1 113 ? 9.366 1.992 3.246 1.00 90.69 113 LEU A CA 1
ATOM 926 C C . LEU A 1 113 ? 8.656 1.509 1.980 1.00 90.69 113 LEU A C 1
ATOM 928 O O . LEU A 1 113 ? 9.086 1.843 0.883 1.00 90.69 113 LEU A O 1
ATOM 932 N N . THR A 1 114 ? 7.535 0.802 2.111 1.00 90.00 114 THR A N 1
ATOM 933 C CA . THR A 1 114 ? 6.733 0.333 0.972 1.00 90.00 114 THR A CA 1
ATOM 934 C C . THR A 1 114 ? 6.339 1.480 0.047 1.00 90.00 114 THR A C 1
ATOM 936 O O . THR A 1 114 ? 6.489 1.370 -1.167 1.00 90.00 114 THR A O 1
ATOM 939 N N . PHE A 1 115 ? 5.877 2.599 0.606 1.00 88.38 115 PHE A N 1
ATOM 940 C CA . PHE A 1 115 ? 5.507 3.786 -0.156 1.00 88.38 115 PHE A CA 1
ATOM 941 C C . PHE A 1 115 ? 6.688 4.310 -0.983 1.00 88.38 115 PHE A C 1
ATOM 943 O O . PHE A 1 115 ? 6.547 4.516 -2.189 1.00 88.38 115 PHE A O 1
ATOM 950 N N . ILE A 1 116 ? 7.864 4.449 -0.362 1.00 89.44 116 ILE A N 1
ATOM 951 C CA . ILE A 1 116 ? 9.090 4.884 -1.041 1.00 89.44 116 ILE A CA 1
ATOM 952 C C . ILE A 1 116 ? 9.480 3.883 -2.131 1.00 89.44 116 ILE A C 1
ATOM 954 O O . ILE A 1 116 ? 9.643 4.282 -3.277 1.00 89.44 116 ILE A O 1
ATOM 958 N N . PHE A 1 117 ? 9.570 2.589 -1.818 1.00 88.12 117 PHE A N 1
ATOM 959 C CA . PHE A 1 117 ? 9.980 1.554 -2.772 1.00 88.12 117 PHE A CA 1
ATOM 960 C C . PHE A 1 117 ? 9.037 1.462 -3.975 1.00 88.12 117 PHE A C 1
ATOM 962 O O . PHE A 1 117 ? 9.493 1.424 -5.119 1.00 88.12 117 PHE A O 1
ATOM 969 N N . VAL A 1 118 ? 7.722 1.499 -3.751 1.00 84.25 118 VAL A N 1
ATOM 970 C CA . VAL A 1 118 ? 6.742 1.457 -4.840 1.00 84.25 118 VAL A CA 1
ATOM 971 C C . VAL A 1 118 ? 6.834 2.716 -5.706 1.00 84.25 118 VAL A C 1
ATOM 973 O O . VAL A 1 118 ? 6.862 2.595 -6.932 1.00 84.25 118 VAL A O 1
ATOM 976 N N . ILE A 1 119 ? 6.964 3.910 -5.119 1.00 85.19 119 ILE A N 1
ATOM 977 C CA . ILE A 1 119 ? 7.138 5.153 -5.890 1.00 85.19 119 ILE A CA 1
ATOM 978 C C . ILE A 1 119 ? 8.467 5.165 -6.644 1.00 85.19 119 ILE A C 1
ATOM 980 O O . ILE A 1 119 ? 8.497 5.524 -7.820 1.00 85.19 119 ILE A O 1
ATOM 984 N N . SER A 1 120 ? 9.558 4.740 -6.015 1.00 84.94 120 SER A N 1
ATOM 985 C CA . SER A 1 120 ? 10.862 4.621 -6.664 1.00 84.94 120 SER A CA 1
ATOM 986 C C . SER A 1 120 ? 10.812 3.627 -7.820 1.00 84.94 120 SER A C 1
ATOM 988 O O . SER A 1 120 ? 11.357 3.912 -8.885 1.00 84.94 120 SER A O 1
ATOM 990 N N . SER A 1 121 ? 10.096 2.507 -7.664 1.00 79.75 121 SER A N 1
ATOM 991 C CA . SER A 1 121 ? 9.932 1.525 -8.741 1.00 79.75 121 SER A CA 1
ATOM 992 C C . SER A 1 121 ? 9.189 2.160 -9.912 1.00 79.75 121 SER A C 1
ATOM 994 O O . SER A 1 121 ? 9.632 2.068 -11.051 1.00 79.75 121 SER A O 1
ATOM 996 N N . LEU A 1 122 ? 8.133 2.922 -9.622 1.00 74.38 122 LEU A N 1
ATOM 997 C CA . LEU A 1 122 ? 7.351 3.654 -10.608 1.00 74.38 122 LEU A CA 1
ATOM 998 C C . LEU A 1 122 ? 8.181 4.708 -11.353 1.00 74.38 122 LEU A C 1
ATOM 1000 O O . LEU A 1 122 ? 8.070 4.834 -12.574 1.00 74.38 122 LEU A O 1
ATOM 1004 N N . ALA A 1 123 ? 9.012 5.457 -10.625 1.00 73.81 123 ALA A N 1
ATOM 1005 C CA . ALA A 1 123 ? 9.889 6.478 -11.183 1.00 73.81 123 ALA A CA 1
ATOM 1006 C C . ALA A 1 123 ? 10.952 5.864 -12.101 1.00 73.81 123 ALA A C 1
ATOM 1008 O O . ALA A 1 123 ? 11.139 6.356 -13.212 1.00 73.81 123 ALA A O 1
ATOM 1009 N N . ALA A 1 124 ? 11.562 4.744 -11.699 1.00 71.50 124 ALA A N 1
ATOM 1010 C CA . ALA A 1 124 ? 12.530 4.013 -12.518 1.00 71.50 124 ALA A CA 1
ATOM 1011 C C . ALA A 1 124 ? 11.952 3.580 -13.882 1.00 71.50 124 ALA A C 1
ATOM 1013 O O . ALA A 1 124 ? 12.686 3.481 -14.860 1.00 71.50 124 ALA A O 1
ATOM 1014 N N . PHE A 1 125 ? 10.630 3.392 -13.979 1.00 65.56 125 PHE A N 1
ATOM 1015 C CA . PHE A 1 125 ? 9.946 3.091 -15.241 1.00 65.56 125 PHE A CA 1
ATOM 1016 C C . PHE A 1 125 ? 9.552 4.315 -16.074 1.00 65.56 125 PHE A C 1
ATOM 1018 O O . PHE A 1 125 ? 9.319 4.170 -17.274 1.00 65.56 125 PHE A O 1
ATOM 1025 N N . ARG A 1 126 ? 9.402 5.495 -15.458 1.00 61.84 126 ARG A N 1
ATOM 1026 C CA . ARG A 1 126 ? 9.071 6.742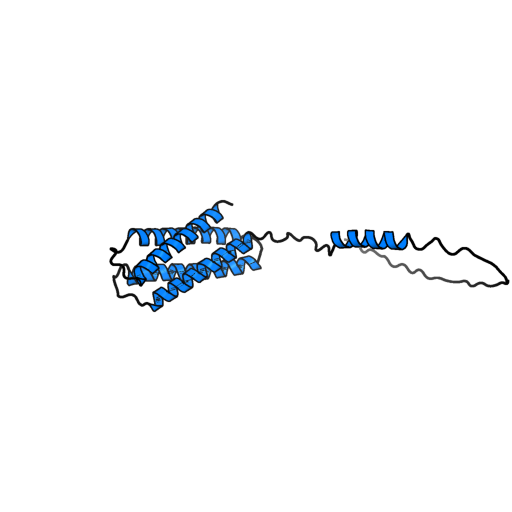 -16.169 1.00 61.84 1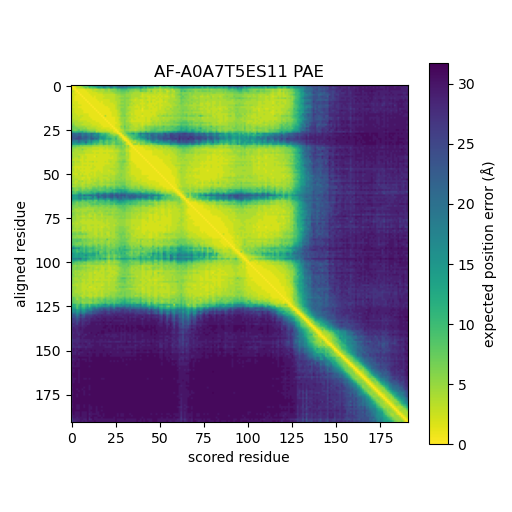26 ARG A CA 1
ATOM 1027 C C . ARG A 1 126 ? 10.297 7.472 -16.691 1.00 61.84 126 ARG A C 1
ATOM 1029 O O . ARG A 1 126 ? 10.140 8.289 -17.593 1.00 61.84 126 ARG A O 1
ATOM 1036 N N . VAL A 1 127 ? 11.483 7.188 -16.155 1.00 51.09 127 VAL A N 1
ATOM 1037 C CA . VAL A 1 127 ? 12.730 7.648 -16.763 1.00 51.09 127 VAL A CA 1
ATOM 1038 C C . VAL A 1 127 ? 12.842 6.949 -18.119 1.00 51.09 127 VAL A C 1
ATOM 1040 O O . VAL A 1 127 ? 12.919 5.714 -18.151 1.00 51.09 127 VAL A O 1
ATOM 1043 N N . PRO A 1 128 ? 12.821 7.693 -19.243 1.00 47.25 128 PRO A N 1
ATOM 1044 C CA . PRO A 1 128 ? 13.201 7.129 -20.522 1.00 47.25 128 PRO A CA 1
ATOM 1045 C C . PRO A 1 128 ? 14.600 6.575 -20.309 1.00 47.25 128 PRO A C 1
ATOM 1047 O O . PRO A 1 128 ? 15.545 7.333 -20.096 1.00 47.25 128 PRO A O 1
ATOM 1050 N N . HIS A 1 129 ? 14.732 5.250 -20.302 1.00 47.53 129 HIS A N 1
ATOM 1051 C CA . HIS A 1 129 ? 16.047 4.677 -20.508 1.00 47.53 129 HIS A CA 1
ATOM 1052 C C . HIS A 1 129 ? 16.476 5.265 -21.845 1.00 47.53 129 HIS A C 1
ATOM 1054 O O . HIS A 1 129 ? 15.688 5.136 -22.793 1.00 47.53 129 HIS A O 1
ATOM 1060 N N . PRO A 1 130 ? 17.621 5.964 -21.941 1.00 45.75 130 PRO A N 1
ATOM 1061 C CA . PRO A 1 130 ? 18.159 6.279 -23.244 1.00 45.75 130 PRO A CA 1
ATOM 1062 C C . PRO A 1 130 ? 18.286 4.924 -23.935 1.00 45.75 130 PRO A C 1
ATOM 1064 O O . PRO A 1 130 ? 19.152 4.125 -23.589 1.00 45.75 130 PRO A O 1
ATOM 1067 N N . HIS A 1 131 ? 17.328 4.615 -24.820 1.00 43.47 131 HIS A N 1
ATOM 1068 C CA . HIS A 1 131 ? 17.459 3.585 -25.833 1.00 43.47 131 HIS A CA 1
ATOM 1069 C C . HIS A 1 131 ? 18.814 3.848 -26.396 1.00 43.47 131 HIS A C 1
ATOM 1071 O O . HIS A 1 131 ? 18.926 4.923 -26.980 1.00 43.47 131 HIS A O 1
ATOM 1077 N N . SER A 1 132 ? 19.776 2.967 -26.095 1.00 43.22 132 SER A N 1
ATOM 1078 C CA . SER A 1 132 ? 21.110 2.906 -26.675 1.00 43.22 132 SER A CA 1
ATOM 1079 C C . SER A 1 132 ? 21.302 4.042 -27.663 1.00 43.22 132 SER A C 1
ATOM 1081 O O . SER A 1 132 ? 21.201 3.850 -28.876 1.00 43.22 132 SER A O 1
ATOM 1083 N N . GLN A 1 133 ? 21.477 5.261 -27.138 1.00 41.44 133 GLN A N 1
ATOM 1084 C CA . GLN A 1 133 ? 22.030 6.310 -27.945 1.00 41.44 133 GLN A CA 1
ATOM 1085 C C . GLN A 1 133 ? 23.421 5.764 -28.031 1.00 41.44 133 GLN A C 1
ATOM 1087 O O . GLN A 1 133 ? 24.150 5.773 -27.039 1.00 41.44 133 GLN A O 1
ATOM 1092 N N . GLN A 1 134 ? 23.679 5.105 -29.161 1.00 40.75 134 GLN A N 1
ATOM 1093 C CA . GLN A 1 134 ? 24.993 4.894 -29.713 1.00 40.75 134 GLN A CA 1
ATOM 1094 C C . GLN A 1 134 ? 25.798 6.065 -29.196 1.00 40.75 134 GLN A C 1
ATOM 1096 O O . GLN A 1 134 ? 25.489 7.208 -29.552 1.00 40.75 134 GLN A O 1
ATOM 1101 N N . TYR A 1 135 ? 26.629 5.791 -28.188 1.00 42.81 135 TYR A N 1
ATOM 1102 C CA . TYR A 1 135 ? 27.317 6.815 -27.432 1.00 42.81 135 TYR A CA 1
ATOM 1103 C C . TYR A 1 135 ? 28.218 7.450 -28.472 1.00 42.81 135 TYR A C 1
ATOM 1105 O O . TYR A 1 135 ? 29.259 6.906 -28.812 1.00 42.81 135 TYR A O 1
ATOM 1113 N N . THR A 1 136 ? 27.708 8.495 -29.112 1.00 44.41 136 THR A N 1
ATOM 1114 C CA . THR A 1 136 ? 28.384 9.254 -30.139 1.00 44.41 136 THR A CA 1
ATOM 1115 C C . THR A 1 136 ? 29.001 10.346 -29.307 1.00 44.41 136 THR A C 1
ATOM 1117 O O . THR A 1 136 ? 28.293 11.293 -28.945 1.00 44.41 136 THR A O 1
ATOM 1120 N N . PRO A 1 137 ? 30.256 10.180 -28.862 1.00 42.00 137 PRO A N 1
ATOM 1121 C CA . PRO A 1 137 ? 30.856 11.153 -27.984 1.00 42.00 137 PRO A CA 1
ATOM 1122 C C . PRO A 1 137 ? 30.941 12.443 -28.802 1.00 42.00 137 PRO A C 1
ATOM 1124 O O . PRO A 1 137 ? 31.658 12.524 -29.794 1.00 42.00 137 PRO A O 1
ATOM 1127 N N . GLY A 1 138 ? 30.130 13.432 -28.439 1.00 45.66 138 GLY A N 1
ATOM 1128 C CA . GLY A 1 138 ? 30.329 14.812 -28.855 1.00 45.66 138 GLY A CA 1
ATOM 1129 C C . GLY A 1 138 ? 30.053 15.174 -30.317 1.00 45.66 138 GLY A C 1
ATOM 1130 O O . GLY A 1 138 ? 30.746 16.044 -30.813 1.00 45.66 138 GLY A O 1
ATOM 1131 N N . GLY A 1 139 ? 29.040 14.646 -31.012 1.00 48.22 139 GLY A N 1
ATOM 1132 C CA . GLY A 1 139 ? 28.728 15.110 -32.384 1.00 48.22 139 GLY A CA 1
ATOM 1133 C C . GLY A 1 139 ? 28.401 16.615 -32.493 1.00 48.22 139 GLY A C 1
ATOM 1134 O O . GLY A 1 139 ? 28.861 17.294 -33.412 1.00 48.22 139 GLY A O 1
ATOM 1135 N N . ALA A 1 140 ? 27.677 17.173 -31.516 1.00 51.44 140 ALA A N 1
ATOM 1136 C CA . ALA A 1 140 ? 27.349 18.602 -31.495 1.00 51.44 140 ALA A CA 1
ATOM 1137 C C . ALA A 1 140 ? 28.553 19.471 -31.091 1.00 51.44 140 ALA A C 1
ATOM 1139 O O . ALA A 1 140 ? 28.806 20.506 -31.700 1.00 51.44 140 ALA A O 1
ATOM 1140 N N . MET A 1 141 ? 29.347 19.023 -30.114 1.00 50.62 141 MET A N 1
ATOM 1141 C CA . MET A 1 141 ? 30.526 19.764 -29.660 1.00 50.62 141 MET A CA 1
ATOM 1142 C C . MET A 1 141 ? 31.691 19.654 -30.660 1.00 50.62 141 MET A C 1
ATOM 1144 O O . MET A 1 141 ? 32.395 20.634 -30.873 1.00 50.62 141 MET A O 1
ATOM 1148 N N . TYR A 1 142 ? 31.841 18.515 -31.348 1.00 50.78 142 TYR A N 1
ATOM 1149 C CA . TYR A 1 142 ? 32.828 18.278 -32.409 1.00 50.78 142 TYR A CA 1
ATOM 1150 C C . TYR A 1 142 ? 32.520 19.075 -33.681 1.00 50.78 142 TYR A C 1
ATOM 1152 O O . TYR A 1 142 ? 33.442 19.621 -34.284 1.00 50.78 142 TYR A O 1
ATOM 1160 N N . ASN A 1 143 ? 31.246 19.229 -34.064 1.00 53.03 143 ASN A N 1
ATOM 1161 C CA . ASN A 1 143 ? 30.883 20.100 -35.189 1.00 53.03 143 ASN A CA 1
ATOM 1162 C C . ASN A 1 143 ? 31.104 21.587 -34.874 1.00 53.03 143 ASN A C 1
ATOM 1164 O O . ASN A 1 143 ? 31.582 22.325 -35.736 1.00 53.03 143 ASN A O 1
ATOM 1168 N N . VAL A 1 144 ? 30.851 22.019 -33.634 1.00 54.56 144 VAL A N 1
ATOM 1169 C CA . VAL A 1 144 ? 31.171 23.389 -33.195 1.00 54.56 144 VAL A CA 1
ATOM 1170 C C . VAL A 1 144 ? 32.690 23.608 -33.124 1.00 54.56 144 VAL A C 1
ATOM 1172 O O . VAL A 1 144 ? 33.175 24.669 -33.527 1.00 54.56 144 VAL A O 1
ATOM 1175 N N . HIS A 1 145 ? 33.460 22.594 -32.706 1.00 54.09 145 HIS A N 1
ATOM 1176 C CA . HIS A 1 145 ? 34.924 22.660 -32.688 1.00 54.09 145 HIS A CA 1
ATOM 1177 C C . HIS A 1 145 ? 35.529 22.686 -34.098 1.00 54.09 145 HIS A C 1
ATOM 1179 O O . HIS A 1 145 ? 36.424 23.494 -34.343 1.00 54.09 145 HIS A O 1
ATOM 1185 N N . LYS A 1 146 ? 35.014 21.881 -35.044 1.00 51.09 146 LYS A N 1
ATOM 1186 C CA . LYS A 1 146 ? 35.444 21.890 -36.455 1.00 51.09 146 LYS A CA 1
ATOM 1187 C C . LYS A 1 146 ? 35.238 23.251 -37.111 1.00 51.09 146 LYS A C 1
ATOM 1189 O O . LYS A 1 146 ? 36.136 23.722 -37.804 1.00 51.09 146 LYS A O 1
ATOM 1194 N N . HIS A 1 147 ? 34.106 23.912 -36.862 1.00 51.09 147 HIS A N 1
ATOM 1195 C CA . HIS A 1 147 ? 33.893 25.257 -37.399 1.00 51.09 147 HIS A CA 1
ATOM 1196 C C . HIS A 1 147 ? 34.899 26.269 -36.828 1.00 51.09 147 HIS A C 1
ATOM 1198 O O . HIS A 1 147 ? 35.432 27.084 -37.576 1.00 51.09 147 HIS A O 1
ATOM 1204 N N . HIS A 1 148 ? 35.248 26.179 -35.542 1.00 52.25 148 HIS A N 1
ATOM 1205 C CA . HIS A 1 148 ? 36.234 27.088 -34.946 1.00 52.25 148 HIS A CA 1
ATOM 1206 C C . HIS A 1 148 ? 37.680 26.822 -35.396 1.00 52.25 148 HIS A C 1
ATOM 1208 O O . HIS A 1 148 ? 38.434 27.773 -35.600 1.00 52.25 148 HIS A O 1
ATOM 1214 N N . THR A 1 149 ? 38.080 25.563 -35.615 1.00 51.44 149 THR A N 1
ATOM 1215 C CA . THR A 1 149 ? 39.459 25.256 -36.052 1.00 51.44 149 THR A CA 1
ATOM 1216 C C . THR A 1 149 ? 39.694 25.523 -37.539 1.00 51.44 149 THR A C 1
ATOM 1218 O O . THR A 1 149 ? 40.806 25.886 -37.922 1.00 51.44 149 THR A O 1
ATOM 1221 N N . ILE A 1 150 ? 38.668 25.395 -38.388 1.00 51.12 150 ILE A N 1
ATOM 1222 C CA . ILE A 1 150 ? 38.806 25.642 -39.832 1.00 51.12 150 ILE A CA 1
ATOM 1223 C C . ILE A 1 150 ? 38.867 27.150 -40.130 1.00 51.12 150 ILE A C 1
ATOM 1225 O O . ILE A 1 150 ? 39.684 27.574 -40.949 1.00 51.12 150 ILE A O 1
ATOM 1229 N N . HIS A 1 151 ? 38.116 27.988 -39.406 1.00 49.44 151 HIS A N 1
ATOM 1230 C CA . HIS A 1 151 ? 38.185 29.445 -39.586 1.00 49.44 151 HIS A CA 1
ATOM 1231 C C . HIS A 1 151 ? 39.457 30.090 -39.011 1.00 49.44 151 HIS A C 1
ATOM 1233 O O . HIS A 1 151 ? 39.876 31.134 -39.506 1.00 49.44 151 HIS A O 1
ATOM 1239 N N . GLN A 1 152 ? 40.137 29.466 -38.041 1.00 49.38 152 GLN A N 1
ATOM 1240 C CA . GLN A 1 152 ? 41.433 29.967 -37.559 1.00 49.38 152 GLN A CA 1
ATOM 1241 C C . GLN A 1 152 ? 42.622 29.578 -38.450 1.00 49.38 152 GLN A C 1
ATOM 1243 O O . GLN A 1 152 ? 43.640 30.271 -38.438 1.00 49.38 152 GLN A O 1
ATOM 1248 N N . ARG A 1 153 ? 42.515 28.514 -39.261 1.00 48.16 153 ARG A N 1
ATOM 1249 C CA . ARG A 1 153 ? 43.592 28.112 -40.186 1.00 48.16 153 ARG A CA 1
ATOM 1250 C C . ARG A 1 153 ? 43.537 28.833 -41.538 1.00 48.16 153 ARG A C 1
ATOM 1252 O O . ARG A 1 153 ? 44.559 28.917 -42.209 1.00 48.16 153 ARG A O 1
ATOM 1259 N N . GLY A 1 154 ? 42.387 29.408 -41.897 1.00 45.97 154 GLY A N 1
ATOM 1260 C CA . GLY A 1 154 ? 42.207 30.207 -43.117 1.00 45.97 154 GLY A CA 1
ATOM 1261 C C . GLY A 1 154 ? 42.719 31.652 -43.040 1.00 45.97 154 GLY A C 1
ATOM 1262 O O . GLY A 1 154 ? 42.724 32.335 -44.056 1.00 45.97 154 GLY A O 1
ATOM 1263 N N . HIS A 1 155 ? 43.168 32.127 -41.871 1.00 43.97 155 HIS A N 1
ATOM 1264 C CA . HIS A 1 155 ? 43.580 33.527 -41.672 1.00 43.97 155 HIS A CA 1
ATOM 1265 C C . HIS A 1 155 ? 45.069 33.716 -41.320 1.00 43.97 155 HIS A C 1
ATOM 1267 O O . HIS A 1 155 ? 45.461 34.763 -40.810 1.00 43.97 155 HIS A O 1
ATOM 1273 N N . LYS A 1 156 ? 45.920 32.722 -41.616 1.00 46.28 156 LYS A N 1
ATOM 1274 C CA . LYS A 1 156 ? 47.391 32.820 -41.496 1.00 46.28 156 LYS A CA 1
ATOM 1275 C C . LYS A 1 156 ? 48.132 32.347 -42.755 1.00 46.28 156 LYS A C 1
ATOM 1277 O O . LYS A 1 156 ? 49.132 31.646 -42.666 1.00 46.28 156 LYS A O 1
ATOM 1282 N N . THR A 1 157 ? 47.660 32.733 -43.937 1.00 44.41 157 THR A N 1
ATOM 1283 C CA . THR A 1 157 ? 48.413 32.577 -45.200 1.00 44.41 157 THR A CA 1
ATOM 1284 C C . THR A 1 157 ? 48.146 33.755 -46.134 1.00 44.41 157 THR A C 1
ATOM 1286 O O . THR A 1 157 ? 47.608 33.614 -47.224 1.00 44.41 157 THR A O 1
ATOM 1289 N N . SER A 1 158 ? 48.499 34.959 -45.683 1.00 44.84 158 SER A N 1
ATOM 1290 C CA . SER A 1 158 ? 48.721 36.119 -46.560 1.00 44.84 158 SER A CA 1
ATOM 1291 C C . SER A 1 158 ? 49.368 37.258 -45.781 1.00 44.84 158 SER A C 1
ATOM 1293 O O . SER A 1 158 ? 48.722 38.240 -45.447 1.00 44.84 158 SER A O 1
ATOM 1295 N N . GLN A 1 159 ? 50.650 37.097 -45.452 1.00 40.34 159 GLN A N 1
ATOM 1296 C CA . GLN A 1 159 ? 51.585 38.215 -45.296 1.00 40.34 159 GLN A CA 1
ATOM 1297 C C . GLN A 1 159 ? 52.999 37.660 -45.131 1.00 40.34 159 GLN A C 1
ATOM 1299 O O . GLN A 1 159 ? 53.336 37.057 -44.117 1.00 40.34 159 GLN A O 1
ATOM 1304 N N . GLY A 1 160 ? 53.804 37.828 -46.175 1.00 37.72 160 GLY A N 1
ATOM 1305 C CA . GLY A 1 160 ? 55.196 37.391 -46.208 1.00 37.72 160 GLY A CA 1
ATOM 1306 C C . GLY A 1 160 ? 55.811 37.503 -47.599 1.00 37.72 160 GLY A C 1
ATOM 1307 O O . GLY A 1 160 ? 56.536 36.612 -48.016 1.00 37.72 160 GLY A O 1
ATOM 1308 N N . SER A 1 161 ? 55.478 38.564 -48.339 1.00 43.34 161 SER A N 1
ATOM 1309 C CA . SER A 1 161 ? 56.242 38.979 -49.513 1.00 43.34 161 SER A CA 1
ATOM 1310 C C . SER A 1 161 ? 57.210 40.061 -49.061 1.00 43.34 161 SER A C 1
ATOM 1312 O O . SER A 1 161 ? 56.740 41.146 -48.741 1.00 43.34 161 SER A O 1
ATOM 1314 N N . THR A 1 162 ? 58.512 39.757 -49.031 1.00 39.69 162 THR A N 1
ATOM 1315 C CA . THR A 1 162 ? 59.584 40.626 -49.555 1.00 39.69 162 THR A CA 1
ATOM 1316 C C . THR A 1 162 ? 60.947 39.921 -49.511 1.00 39.69 162 THR A C 1
ATOM 1318 O O . THR A 1 162 ? 61.451 39.603 -48.440 1.00 39.69 162 THR A O 1
ATOM 1321 N N . ASN A 1 163 ? 61.546 39.830 -50.702 1.00 38.22 163 ASN A N 1
ATOM 1322 C CA . ASN A 1 163 ? 62.966 40.021 -51.023 1.00 38.22 163 ASN A CA 1
ATOM 1323 C C . ASN A 1 163 ? 64.001 38.898 -50.795 1.00 38.22 163 ASN A C 1
ATOM 1325 O O . ASN A 1 163 ? 64.556 38.724 -49.722 1.00 38.22 163 ASN A O 1
ATOM 1329 N N . ALA A 1 164 ? 64.343 38.294 -51.941 1.00 36.88 164 ALA A N 1
ATOM 1330 C CA . ALA A 1 164 ? 65.655 38.344 -52.600 1.00 36.88 164 ALA A CA 1
ATOM 1331 C C . ALA A 1 164 ? 66.865 37.574 -52.020 1.00 36.88 164 ALA A C 1
ATOM 1333 O O . ALA A 1 164 ? 67.395 37.897 -50.966 1.00 36.88 164 ALA A O 1
ATOM 1334 N N . ALA A 1 165 ? 67.394 36.722 -52.914 1.00 35.66 165 ALA A N 1
ATOM 1335 C CA . ALA A 1 165 ? 68.806 36.569 -53.294 1.00 35.66 165 ALA A CA 1
ATOM 1336 C C . ALA A 1 165 ? 69.534 35.253 -52.918 1.00 35.66 165 ALA A C 1
ATOM 1338 O O . ALA A 1 165 ? 69.883 35.011 -51.772 1.00 35.66 165 ALA A O 1
ATOM 1339 N N . ASN A 1 166 ? 69.924 34.552 -53.997 1.00 34.62 166 ASN A N 1
ATOM 1340 C CA . ASN A 1 166 ? 71.262 34.005 -54.291 1.00 34.62 166 ASN A CA 1
ATOM 1341 C C . ASN A 1 166 ? 71.631 32.534 -53.958 1.00 34.62 166 ASN A C 1
ATOM 1343 O O . ASN A 1 166 ? 71.538 32.097 -52.820 1.00 34.62 166 ASN A O 1
ATOM 1347 N N . GLY A 1 167 ? 72.195 31.854 -54.978 1.00 33.47 167 GLY A N 1
ATOM 1348 C CA . GLY A 1 167 ? 73.101 30.683 -54.901 1.00 33.47 167 GLY A CA 1
ATOM 1349 C C . GLY A 1 167 ? 72.433 29.295 -54.879 1.00 33.47 167 GLY A C 1
ATOM 1350 O O . GLY A 1 167 ? 71.865 28.913 -53.871 1.00 33.47 167 GLY A O 1
ATOM 1351 N N . SER A 1 168 ? 72.312 28.548 -55.986 1.00 37.16 168 SER A N 1
ATOM 1352 C CA . SER A 1 16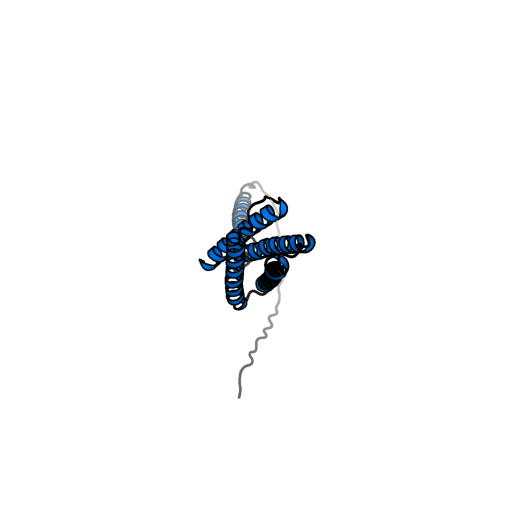8 ? 73.324 27.735 -56.704 1.00 37.16 168 SER A CA 1
ATOM 1353 C C . SER A 1 168 ? 73.491 26.280 -56.203 1.00 37.16 168 SER A C 1
ATOM 1355 O O . SER A 1 168 ? 73.721 26.044 -55.024 1.00 37.16 168 SER A O 1
ATOM 1357 N N . THR A 1 169 ? 73.477 25.356 -57.182 1.00 39.31 169 THR A N 1
ATOM 1358 C CA . THR A 1 169 ? 74.081 23.996 -57.269 1.00 39.31 169 THR A CA 1
ATOM 1359 C C . THR A 1 169 ? 73.437 22.754 -56.610 1.00 39.31 169 THR A C 1
ATOM 1361 O O . THR A 1 169 ? 73.557 22.529 -55.417 1.00 39.31 169 THR A O 1
ATOM 1364 N N . ALA A 1 170 ? 72.881 21.904 -57.493 1.00 36.88 170 ALA A N 1
ATOM 1365 C CA . ALA A 1 170 ? 73.254 20.506 -57.810 1.00 36.88 170 ALA A CA 1
ATOM 1366 C C . ALA A 1 170 ? 73.096 19.323 -56.808 1.00 36.88 170 ALA A C 1
ATOM 1368 O O . ALA A 1 170 ? 73.678 19.315 -55.733 1.00 36.88 170 ALA A O 1
ATOM 1369 N N . ALA A 1 171 ? 72.492 18.245 -57.353 1.00 38.09 171 ALA A N 1
ATOM 1370 C CA . ALA A 1 171 ? 72.952 16.835 -57.377 1.00 38.09 171 ALA A CA 1
ATOM 1371 C C . ALA A 1 171 ? 72.208 15.734 -56.569 1.00 38.09 171 ALA A C 1
ATOM 1373 O O . ALA A 1 171 ? 71.972 15.862 -55.376 1.00 38.09 171 ALA A O 1
ATOM 1374 N N . ALA A 1 172 ? 72.009 14.607 -57.290 1.00 38.31 172 ALA A N 1
ATOM 1375 C CA . ALA A 1 172 ? 71.910 13.181 -56.893 1.00 38.31 172 ALA A CA 1
ATOM 1376 C C . ALA A 1 172 ? 70.667 12.705 -56.094 1.00 38.31 172 ALA A C 1
ATOM 1378 O O . ALA A 1 172 ? 70.362 13.239 -55.040 1.00 38.31 172 ALA A O 1
ATOM 1379 N N . ALA A 1 173 ? 69.810 11.792 -56.581 1.00 40.06 173 ALA A N 1
ATOM 1380 C CA . ALA A 1 173 ? 69.973 10.374 -56.986 1.00 40.06 173 ALA A CA 1
ATOM 1381 C C . ALA A 1 173 ? 70.047 9.363 -55.812 1.00 40.06 173 ALA A C 1
ATOM 1383 O O . ALA A 1 173 ? 71.059 9.310 -55.124 1.00 40.06 173 ALA A O 1
ATOM 1384 N N . ASN A 1 174 ? 68.984 8.556 -55.631 1.00 44.00 174 ASN A N 1
ATOM 1385 C CA . ASN A 1 174 ? 68.971 7.104 -55.314 1.00 44.00 174 ASN A CA 1
ATOM 1386 C C . ASN A 1 174 ? 67.507 6.660 -55.067 1.00 44.00 174 ASN A C 1
ATOM 1388 O O . ASN A 1 174 ? 66.840 7.259 -54.230 1.00 44.00 174 ASN A O 1
ATOM 1392 N N . ASN A 1 175 ? 66.850 5.842 -55.894 1.00 45.66 175 ASN A N 1
ATOM 1393 C CA . ASN A 1 175 ? 66.974 4.398 -56.170 1.00 45.66 175 ASN A CA 1
ATOM 1394 C C . ASN A 1 175 ? 66.581 3.433 -55.024 1.00 45.66 175 ASN A C 1
ATOM 1396 O O . ASN A 1 175 ? 67.188 3.423 -53.959 1.00 45.66 175 ASN A O 1
ATOM 1400 N N . ASP A 1 176 ? 65.614 2.577 -55.383 1.00 39.59 176 ASP A N 1
ATOM 1401 C CA . ASP A 1 176 ? 65.503 1.133 -55.119 1.00 39.59 176 ASP A CA 1
ATOM 1402 C C . ASP A 1 176 ? 64.590 0.540 -54.019 1.00 39.59 176 ASP A C 1
ATOM 1404 O O . ASP A 1 176 ? 64.784 0.702 -52.820 1.00 39.59 176 ASP A O 1
ATOM 1408 N N . ALA A 1 177 ? 63.690 -0.310 -54.551 1.00 43.34 177 ALA A N 1
ATOM 1409 C CA . ALA A 1 177 ? 63.289 -1.658 -54.116 1.00 43.34 177 ALA A CA 1
ATOM 1410 C C . ALA A 1 177 ? 62.228 -1.801 -52.997 1.00 43.34 177 ALA A C 1
ATOM 1412 O O . ALA A 1 177 ? 62.405 -1.354 -51.874 1.00 43.34 177 ALA A O 1
ATOM 1413 N N . ASN A 1 178 ? 61.033 -2.327 -53.326 1.00 39.28 178 ASN A N 1
ATOM 1414 C CA . ASN A 1 178 ? 60.654 -3.764 -53.337 1.00 39.28 178 ASN A CA 1
ATOM 1415 C C . ASN A 1 178 ? 60.439 -4.269 -51.887 1.00 39.28 178 ASN A C 1
ATOM 1417 O O . ASN A 1 178 ? 61.341 -4.181 -51.071 1.00 39.28 178 ASN A O 1
ATOM 1421 N N . VAL A 1 179 ? 59.265 -4.739 -51.454 1.00 46.72 179 VAL A N 1
ATOM 1422 C CA . VAL A 1 179 ? 58.727 -6.077 -51.749 1.00 46.72 179 VAL A CA 1
ATOM 1423 C C . VAL A 1 179 ? 57.235 -6.137 -51.379 1.00 46.72 179 VAL A C 1
ATOM 1425 O O . VAL A 1 179 ? 56.829 -5.783 -50.273 1.00 46.72 179 VAL A O 1
ATOM 1428 N N . SER A 1 180 ? 56.445 -6.648 -52.322 1.00 45.03 180 SER A N 1
ATOM 1429 C CA . SER A 1 180 ? 55.107 -7.218 -52.149 1.00 45.03 180 SER A CA 1
ATOM 1430 C C . SER A 1 180 ? 55.235 -8.700 -51.785 1.00 45.03 180 SER A C 1
ATOM 1432 O O . SER A 1 180 ? 55.940 -9.416 -52.494 1.00 45.03 180 SER A O 1
ATOM 1434 N N . VAL A 1 181 ? 54.522 -9.176 -50.756 1.00 49.66 181 VAL A N 1
ATOM 1435 C CA . VAL A 1 181 ? 54.096 -10.585 -50.669 1.00 49.66 181 VAL A CA 1
ATOM 1436 C C . VAL A 1 181 ? 52.655 -10.667 -50.159 1.00 49.66 181 VAL A C 1
ATOM 1438 O O . VAL A 1 181 ? 52.342 -10.407 -49.000 1.00 49.66 181 VAL A O 1
ATOM 1441 N N . THR A 1 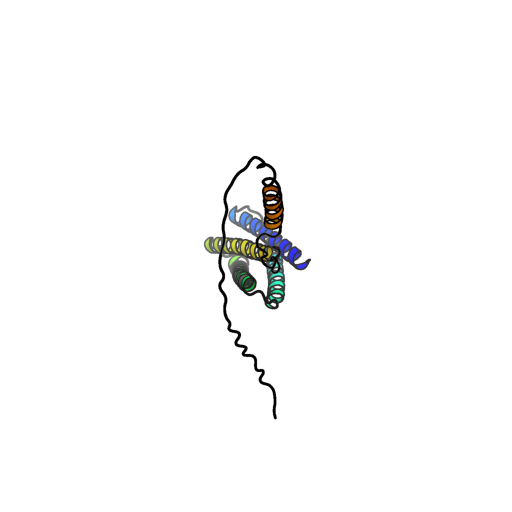182 ? 51.802 -11.038 -51.104 1.00 45.31 182 THR A N 1
ATOM 1442 C CA . THR A 1 182 ? 50.454 -11.609 -51.036 1.00 45.31 182 THR A CA 1
ATOM 1443 C C . THR A 1 182 ? 50.344 -12.871 -50.176 1.00 45.31 182 THR A C 1
ATOM 1445 O O . THR A 1 182 ? 51.240 -13.709 -50.180 1.00 45.31 182 THR A O 1
ATOM 1448 N N . GLY A 1 183 ? 49.170 -13.080 -49.575 1.00 40.72 183 GLY A N 1
ATOM 1449 C CA . GLY A 1 183 ? 48.741 -14.376 -49.046 1.00 40.72 183 GLY A CA 1
ATOM 1450 C C . GLY A 1 183 ? 47.237 -14.403 -48.773 1.00 40.72 183 GLY A C 1
ATOM 1451 O O . GLY A 1 183 ? 46.804 -14.062 -47.678 1.00 40.72 183 GLY A O 1
ATOM 1452 N N . ALA A 1 184 ? 46.450 -14.789 -49.778 1.00 49.03 184 ALA A N 1
ATOM 1453 C CA . ALA A 1 184 ? 45.019 -15.077 -49.688 1.00 49.03 184 ALA A CA 1
ATOM 1454 C C . ALA A 1 184 ? 44.767 -16.481 -50.251 1.00 49.03 184 ALA A C 1
ATOM 1456 O O . ALA A 1 184 ? 45.130 -16.697 -51.401 1.00 49.03 184 ALA A O 1
ATOM 1457 N N . VAL A 1 185 ? 44.146 -17.380 -49.477 1.00 49.34 185 VAL A N 1
ATOM 1458 C CA . VAL A 1 185 ? 43.453 -18.625 -49.899 1.00 49.34 185 VAL A CA 1
ATOM 1459 C C . VAL A 1 185 ? 42.518 -18.981 -48.716 1.00 49.34 185 VAL A C 1
ATOM 1461 O O . VAL A 1 185 ? 43.025 -19.124 -47.611 1.00 49.34 185 VAL A O 1
ATOM 1464 N N . LEU A 1 186 ? 41.182 -18.826 -48.727 1.00 46.84 186 LEU A N 1
ATOM 1465 C CA . LEU A 1 186 ? 40.096 -19.506 -49.466 1.00 46.84 186 LEU A CA 1
ATOM 1466 C C . LEU A 1 186 ? 40.092 -21.038 -49.316 1.00 46.84 186 LEU A C 1
ATOM 1468 O O . LEU A 1 186 ? 40.606 -21.730 -50.182 1.00 46.84 186 LEU A O 1
ATOM 1472 N N . ASP A 1 187 ? 39.432 -21.541 -48.269 1.00 43.09 187 ASP A N 1
ATOM 1473 C CA . ASP A 1 187 ? 38.984 -22.938 -48.182 1.00 43.09 187 ASP A CA 1
ATOM 1474 C C . ASP A 1 187 ? 37.469 -23.012 -48.417 1.00 43.09 187 ASP A C 1
ATOM 1476 O O . ASP A 1 187 ? 36.673 -22.438 -47.668 1.00 43.09 187 ASP A O 1
ATOM 1480 N N . SER A 1 188 ? 37.071 -23.735 -49.464 1.00 50.25 188 SER A N 1
ATOM 1481 C CA . SER A 1 188 ? 35.727 -24.287 -49.622 1.00 50.25 188 SER A CA 1
ATOM 1482 C C . SER A 1 188 ? 35.785 -25.559 -50.472 1.00 50.25 188 SER A C 1
ATOM 1484 O O . SER A 1 188 ? 36.381 -25.499 -51.548 1.00 50.25 188 SER A O 1
ATOM 1486 N N . VAL A 1 189 ? 35.021 -26.579 -50.037 1.00 47.25 189 VAL A N 1
ATOM 1487 C CA . VAL A 1 189 ? 34.432 -27.682 -50.840 1.00 47.25 189 VAL A CA 1
ATOM 1488 C C . VAL A 1 189 ? 35.441 -28.809 -51.160 1.00 47.25 189 VAL A C 1
ATOM 1490 O O . VAL A 1 189 ? 36.593 -28.521 -51.446 1.00 47.25 189 VAL A O 1
ATOM 1493 N N . ASP A 1 190 ? 35.201 -30.117 -51.005 1.00 43.50 190 ASP A N 1
ATOM 1494 C CA . ASP A 1 190 ? 34.053 -31.051 -51.106 1.00 43.50 190 ASP A CA 1
ATOM 1495 C C . ASP A 1 190 ? 34.050 -32.026 -49.888 1.00 43.50 190 ASP A C 1
ATOM 1497 O O . ASP A 1 190 ? 34.987 -31.991 -49.094 1.00 43.50 190 ASP A O 1
ATOM 1501 N N . GLY A 1 191 ? 33.115 -32.937 -49.596 1.00 44.09 191 GLY A N 1
ATOM 1502 C CA . GLY A 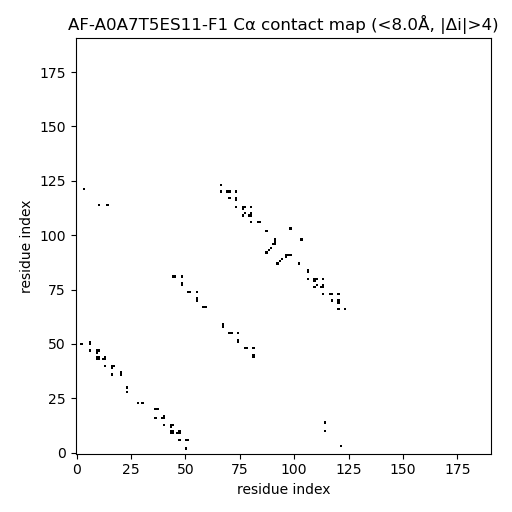1 191 ? 32.033 -33.630 -50.300 1.00 44.09 191 GLY A CA 1
ATOM 1503 C C . GLY A 1 191 ? 31.701 -34.891 -49.490 1.00 44.09 191 GLY A C 1
ATOM 1504 O O . GLY A 1 191 ? 32.621 -35.402 -48.807 1.00 44.09 191 GLY A O 1
#

Solvent-accessible surface area (backbone atoms only — not comparable to full-atom values): 11796 Å² total; per-residue (Å²): 123,66,68,63,53,51,35,49,52,31,44,51,51,23,51,53,44,47,50,50,53,50,48,47,64,72,66,65,56,93,63,75,81,56,61,64,57,53,51,51,28,54,51,28,46,51,50,26,49,52,48,49,50,55,50,49,59,69,44,73,78,47,97,52,67,75,62,48,55,56,47,51,53,33,48,53,44,40,52,52,34,50,52,51,50,52,49,46,42,58,60,30,60,74,60,69,42,89,75,59,69,66,60,56,50,50,46,51,53,38,45,53,48,29,53,50,40,50,51,50,47,53,46,65,70,67,50,77,69,75,69,78,61,72,83,62,86,48,65,71,60,49,53,55,48,50,56,56,54,54,62,61,63,72,74,75,83,86,86,84,89,82,84,87,86,87,86,88,84,89,85,84,92,84,89,85,80,89,85,90,85,87,90,84,83,90,88,79,89,87,134

Secondary structure (DSSP, 8-state):
-HHHHHHHHHHHHHHHHHHHHHHHHHTT------HHHHHHHHHHHHHHHHHHHHHHHHHHTSS-HHHHHHHHHHHHHHHHHHHHHHHHIIIIITTTPPPPHHHHHHHHHHHHHHHHHHHHHHHHHHS---------TTHHHHHHHHHHHHHHHTTSSS---------------------------------